Protein AF-A0A661YTB4-F1 (afdb_monomer)

Sequence (347 aa):
WWTEHEKDIFIELPNGLDAVTIQTVFKAKGLQYPVVIFPITDKSIRTKAGGDRSWLNPGVEKIDKLKSFPFSLSSLKETSLSLAYEEEQTNQKLDNINLLYVALTRAKHRLFILANKHKAVKSKKAAENIYNSFKPSAMFGEYLSDKDRFMLEEGFYRFGENLHFPESELIKDSDFYYLEKFNGASWRNYLNLSNSSKFTDLEKEYSSQIWGVYVHEVMADIQNITDVPKALNRALYAGLIKPEDKIKIGDYINQIISHPVLGQFYKQNLKVVNEADIIDSFGQLYRPDRLVFLNNKTVVIDYKTGKASEKHKKQIREYAELLALMNYPEPESYLVYLQENIGLVKV

Radius of gyration: 30.77 Å; Cα contacts (8 Å, |Δi|>4): 374; chains: 1; bounding box: 66×59×74 Å

Secondary structure (DSSP, 8-state):
-HHHHTTT----PPTT-S-PPP--TTTTTT--EEEEEEE--TTTT-S-SS--EEEE----GGGTT-S-EEEEGGG-TTSTTHHHHHHHHHHHHHHHHHHHHHHHTSEEEEEEEE---PPP--SHHHHHHHHHHT-HHHHHHHHHHT-GGGEEETTEE--S--PPPPPP-PPP-TT----S------GGGT-----GGGTTTGGG---HHHHHHHHHHHHHT-SSGGGHHHHHHHHHHTTSS-TTTHHHHHHHHHHHHHSTTTGGGGSTT-EEEES--EE-TT--EE--SEEEE-SS-EEEEEEEESS--HHHHHHHHHHHHHHHHTT-SSEEEEEEEESSS-EEEE-

Foldseek 3Di:
DCVVCVVVDDDDDDPFAPDDDDDALVVLFVAADQEDEAEDDLVVLQPDPDFQWDWDQPPDPVCVPDRTDIDRLVPPCPHPCNVVSVVVLVVRLVSSVVSVVSRVPRHPHYYHYHYDDDDDDPDPVSVVVCSSSVRVRVVVVPVCVVDPPQDPDVPDGDDDDDDDDDDDPHDPPPPDDDDPDDPDDPVVVQDPPPPVPVPVVVPPDPDQQLVLVLLLQLVLQAQAPVCLVVSLVVCPSNVVDDPVCSVVSSVLVVCQCPPPPRVVRRHPPWDKHAQDWDADPVRDTATFGMWTADPAEIETEHEDEDDDDVVVVVNQVVVQVSCVVVVRHHYWYWYWYSDPDTDIDTD

Solvent-accessible surface area (backbone atoms only — not comparable to full-atom values): 21399 Å² total; per-residue (Å²): 107,66,95,77,40,66,88,74,68,69,86,84,74,73,90,43,58,100,71,84,88,86,77,53,62,76,78,43,61,96,47,75,36,63,63,36,80,45,81,49,44,68,70,73,60,51,92,70,90,68,75,63,60,45,78,40,61,79,82,53,83,91,45,83,86,57,73,59,44,78,39,56,50,89,73,24,73,90,42,96,53,24,65,62,43,54,51,52,54,50,51,53,51,52,51,37,50,51,50,50,52,51,53,73,63,25,36,73,75,38,76,46,76,44,57,59,91,55,77,85,75,90,44,74,73,57,49,55,52,39,66,74,66,56,33,61,36,49,54,52,41,55,66,49,69,78,38,84,86,30,57,79,50,97,95,41,74,58,83,85,79,90,75,85,74,81,86,72,79,61,58,79,75,84,86,71,87,75,74,93,70,79,87,78,69,64,57,75,80,63,60,65,76,67,82,42,81,85,50,73,76,49,83,82,54,103,42,71,53,59,56,25,49,51,51,51,62,40,50,53,59,40,66,28,71,83,30,49,69,55,23,53,49,49,36,41,69,62,65,73,42,54,83,85,48,49,61,62,52,50,56,52,51,50,49,51,51,63,27,91,80,50,21,76,76,25,43,80,95,61,55,61,48,47,67,47,79,43,71,52,99,85,69,51,80,44,69,52,46,30,39,39,56,52,99,74,30,28,39,39,38,41,77,40,58,65,79,93,52,72,67,58,55,50,54,48,46,53,52,35,52,53,40,43,75,70,69,45,44,63,54,43,33,36,43,37,29,47,53,102,63,78,41,78,44,79,104

Nearest PDB structures (foldseek):
  8q43-assembly1_A  TM=5.839E-01  e=2.394E-02  Thermoanaerobacter brockii subsp. finnii Ako-1
  8q42-assembly1_A  TM=5.868E-01  e=2.703E-02  Thermoanaerobacter brockii subsp. finnii Ako-1
  8q44-assembly1_A  TM=5.627E-01  e=1.769E-02  Thermoanaerobacter brockii subsp. finnii Ako-1
  8q44-assembly1_B  TM=5.837E-01  e=2.394E-02  Thermoanaerobacter brockii subsp. finnii Ako-1
  8q42-assembly1_B  TM=5.489E-01  e=2.544E-02  Thermoanaerobacter brockii subsp. finnii Ako-1

Structure (mmCIF, N/CA/C/O backbone):
data_AF-A0A661YTB4-F1
#
_entry.id   AF-A0A661YTB4-F1
#
loop_
_atom_site.group_PDB
_atom_site.id
_atom_site.type_symbol
_atom_site.label_atom_id
_atom_site.label_alt_id
_atom_site.label_comp_id
_atom_site.label_asym_id
_atom_site.label_entity_id
_atom_site.label_seq_id
_atom_site.pdbx_PDB_ins_code
_atom_site.Cartn_x
_atom_site.Cartn_y
_atom_site.Cartn_z
_atom_site.occupancy
_atom_site.B_iso_or_equiv
_atom_site.auth_seq_id
_atom_site.auth_comp_id
_atom_site.auth_asym_id
_atom_site.auth_atom_id
_atom_site.pdbx_PDB_model_num
ATOM 1 N N . TRP A 1 1 ? 26.581 -23.476 4.765 1.00 72.00 1 TRP A N 1
ATOM 2 C CA . TRP A 1 1 ? 26.722 -23.377 3.298 1.00 72.00 1 TRP A CA 1
ATOM 3 C C . TRP A 1 1 ? 25.456 -22.874 2.605 1.00 72.00 1 TRP A C 1
ATOM 5 O O . TRP A 1 1 ? 25.424 -21.688 2.317 1.00 72.00 1 TRP A O 1
ATOM 15 N N . TRP A 1 2 ? 24.401 -23.682 2.381 1.00 63.00 2 TRP A N 1
ATOM 16 C CA . TRP A 1 2 ? 23.172 -23.215 1.692 1.00 63.00 2 TRP A CA 1
ATOM 17 C C . TRP A 1 2 ? 22.534 -21.993 2.375 1.00 63.00 2 TRP A C 1
ATOM 19 O O . TRP A 1 2 ? 22.346 -20.965 1.740 1.00 63.00 2 TRP A O 1
ATOM 29 N N . THR A 1 3 ? 22.349 -22.046 3.696 1.00 77.06 3 THR A N 1
ATOM 30 C CA . THR A 1 3 ? 21.805 -20.951 4.523 1.00 77.06 3 THR A CA 1
ATOM 31 C C . THR A 1 3 ? 22.623 -19.655 4.483 1.00 77.06 3 THR A C 1
ATOM 33 O O . THR A 1 3 ? 22.127 -18.599 4.854 1.00 77.06 3 THR A O 1
ATOM 36 N N . GLU A 1 4 ? 23.889 -19.730 4.072 1.00 70.88 4 GLU A N 1
ATOM 37 C CA . GLU A 1 4 ? 24.791 -18.574 3.991 1.00 70.88 4 GLU A CA 1
ATOM 38 C C . GLU A 1 4 ? 24.842 -17.981 2.580 1.00 70.88 4 GLU A C 1
ATOM 40 O O . GLU A 1 4 ? 25.116 -16.796 2.446 1.00 70.88 4 GLU A O 1
ATOM 45 N N . HIS A 1 5 ? 24.564 -18.778 1.542 1.00 73.88 5 HIS A N 1
ATOM 46 C CA . HIS A 1 5 ? 24.756 -18.386 0.139 1.00 73.88 5 HIS A CA 1
ATOM 47 C C . HIS A 1 5 ? 23.445 -18.302 -0.651 1.00 73.88 5 HIS A C 1
ATOM 49 O O . HIS A 1 5 ? 23.449 -17.803 -1.771 1.00 73.88 5 HIS A O 1
ATOM 55 N N . GLU A 1 6 ? 22.309 -18.730 -0.089 1.00 70.56 6 GLU A N 1
ATOM 56 C CA . GLU A 1 6 ? 21.006 -18.753 -0.777 1.00 70.56 6 GLU A CA 1
ATOM 57 C C . GLU A 1 6 ? 20.592 -17.406 -1.398 1.00 70.56 6 GLU A C 1
ATOM 59 O O . GLU A 1 6 ? 19.854 -17.389 -2.378 1.00 70.56 6 GLU A O 1
ATOM 64 N N . LYS A 1 7 ? 21.081 -16.276 -0.868 1.00 60.22 7 LYS A N 1
ATOM 65 C CA . LYS A 1 7 ? 20.776 -14.924 -1.371 1.00 60.22 7 LYS A CA 1
ATOM 66 C C . LYS A 1 7 ? 2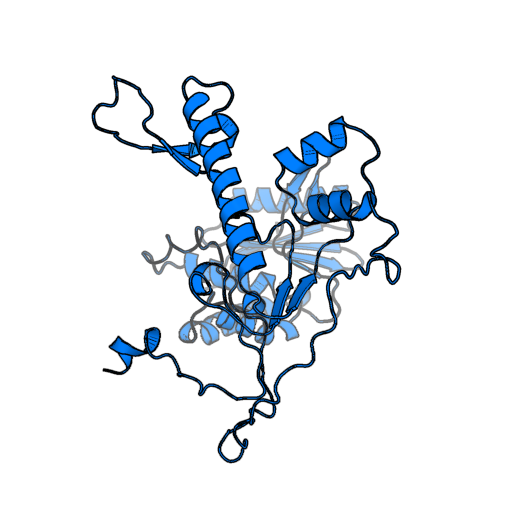1.660 -14.479 -2.537 1.00 60.22 7 LYS A C 1
ATOM 68 O O . LYS A 1 7 ? 21.243 -13.608 -3.298 1.00 60.22 7 LYS A O 1
ATOM 73 N N . ASP A 1 8 ? 22.839 -15.077 -2.671 1.00 64.06 8 ASP A N 1
ATOM 74 C CA . ASP A 1 8 ? 23.845 -14.726 -3.679 1.00 64.06 8 ASP A CA 1
ATOM 75 C C . ASP A 1 8 ? 23.899 -15.746 -4.826 1.00 64.06 8 ASP A C 1
ATOM 77 O O . ASP A 1 8 ? 24.547 -15.509 -5.846 1.00 64.06 8 ASP A O 1
ATOM 81 N N . ILE A 1 9 ? 23.191 -16.874 -4.692 1.00 63.91 9 ILE A N 1
ATOM 82 C CA . ILE A 1 9 ? 23.047 -17.870 -5.754 1.00 63.91 9 ILE A CA 1
ATOM 83 C C . ILE A 1 9 ? 22.124 -17.301 -6.835 1.00 63.91 9 ILE A C 1
ATOM 85 O O . ILE A 1 9 ? 20.899 -17.284 -6.713 1.00 63.91 9 ILE A O 1
ATOM 89 N N . PHE A 1 10 ? 22.736 -16.838 -7.920 1.00 58.56 10 PHE A N 1
ATOM 90 C CA . PHE A 1 10 ? 22.049 -16.472 -9.148 1.00 58.56 10 PHE A CA 1
ATOM 91 C C . PHE A 1 10 ? 22.207 -17.605 -10.163 1.00 58.56 10 PHE A C 1
ATOM 93 O O . PHE A 1 10 ? 23.301 -18.133 -10.350 1.00 58.56 10 PHE A O 1
ATOM 100 N N . ILE A 1 11 ? 21.117 -17.986 -10.824 1.00 65.56 11 ILE A N 1
ATOM 101 C CA . ILE A 1 11 ? 21.183 -18.934 -11.937 1.00 65.56 11 ILE A CA 1
ATOM 102 C C . ILE A 1 11 ? 21.684 -18.153 -13.151 1.00 65.56 11 ILE A C 1
ATOM 104 O O . ILE A 1 11 ? 20.957 -17.327 -13.705 1.00 65.56 11 ILE A O 1
ATOM 108 N N . GLU A 1 12 ? 22.936 -18.378 -13.544 1.00 60.06 12 GLU A N 1
ATOM 109 C CA . GLU A 1 12 ? 23.465 -17.839 -14.794 1.00 60.06 12 GLU A CA 1
ATOM 110 C C . GLU A 1 12 ? 22.784 -18.549 -15.966 1.00 60.06 12 GLU A C 1
ATOM 112 O O . GLU A 1 12 ? 22.960 -19.746 -16.187 1.00 60.06 12 GLU A O 1
ATOM 117 N N . LEU A 1 13 ? 21.955 -17.806 -16.696 1.00 66.25 13 LEU A N 1
ATOM 118 C CA . LEU A 1 13 ? 21.312 -18.310 -17.900 1.00 66.25 13 LEU A CA 1
ATOM 119 C C . LEU A 1 13 ? 22.285 -18.190 -19.081 1.00 66.25 13 LEU A C 1
ATOM 121 O O . LEU A 1 13 ? 22.917 -17.140 -19.235 1.00 66.25 13 LEU A O 1
ATOM 125 N N . PRO A 1 14 ? 22.408 -19.226 -19.929 1.00 68.25 14 PRO A N 1
ATOM 126 C CA . PRO A 1 14 ? 23.264 -19.163 -21.104 1.00 68.25 14 PRO A CA 1
ATOM 127 C C . PRO A 1 14 ? 22.768 -18.102 -22.097 1.00 68.25 14 PRO A C 1
ATOM 129 O O . PRO A 1 14 ? 21.568 -17.893 -22.285 1.00 68.25 14 PRO A O 1
ATOM 132 N N . ASN A 1 15 ? 23.711 -17.431 -22.761 1.00 63.47 15 ASN A N 1
ATOM 133 C CA . ASN A 1 15 ? 23.402 -16.494 -23.840 1.00 63.47 15 ASN A CA 1
ATOM 134 C C . ASN A 1 15 ? 22.875 -17.265 -25.062 1.00 63.47 15 ASN A C 1
ATOM 136 O O . ASN A 1 15 ? 23.516 -18.220 -25.482 1.00 63.47 15 ASN A O 1
ATOM 140 N N . GLY A 1 16 ? 21.764 -16.823 -25.663 1.00 69.88 16 GLY A N 1
ATOM 141 C CA . GLY A 1 16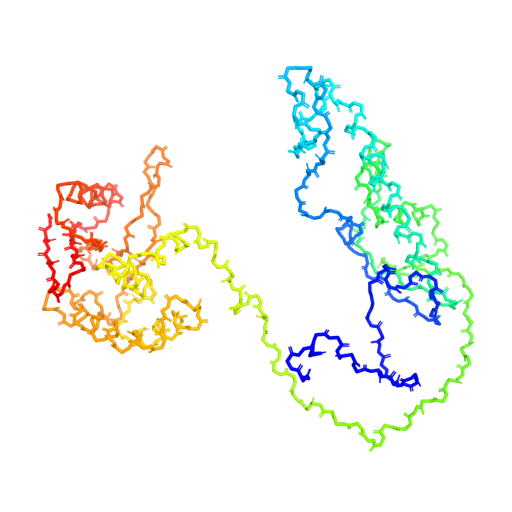 ? 21.199 -17.439 -26.878 1.00 69.88 16 GLY A CA 1
ATOM 142 C C . GLY A 1 16 ? 19.904 -18.234 -26.676 1.00 69.88 16 GLY A C 1
ATOM 143 O O . GLY A 1 16 ? 19.471 -18.918 -27.600 1.00 69.88 16 GLY A O 1
ATOM 144 N N . LEU A 1 17 ? 19.284 -18.148 -25.495 1.00 74.31 17 LEU A N 1
ATOM 145 C CA . LEU A 1 17 ? 17.910 -18.610 -25.277 1.00 74.31 17 LEU A CA 1
ATOM 146 C C . LEU A 1 17 ? 16.903 -17.682 -25.965 1.00 74.31 17 LEU A C 1
ATOM 148 O O . LEU A 1 17 ? 17.117 -16.468 -26.016 1.00 74.31 17 LEU A O 1
ATOM 152 N N . ASP A 1 18 ? 15.784 -18.243 -26.428 1.00 76.88 18 ASP A N 1
ATOM 153 C CA . ASP A 1 18 ? 14.641 -17.474 -26.937 1.00 76.88 18 ASP A CA 1
ATOM 154 C C . ASP A 1 18 ? 13.866 -16.831 -25.773 1.00 76.88 18 ASP A C 1
ATOM 156 O O . ASP A 1 18 ? 12.797 -17.274 -25.355 1.00 76.88 18 ASP A O 1
ATOM 160 N N . ALA A 1 19 ? 14.478 -15.818 -25.161 1.00 77.69 19 ALA A N 1
ATOM 161 C CA . ALA A 1 19 ? 13.977 -15.177 -23.956 1.00 77.69 19 ALA A CA 1
ATOM 162 C C . ALA A 1 19 ? 14.242 -13.667 -23.951 1.00 77.69 19 ALA A C 1
ATOM 164 O O . ALA A 1 19 ? 15.161 -13.151 -24.590 1.00 77.69 19 ALA A O 1
ATOM 165 N N . VAL A 1 20 ? 13.444 -12.943 -23.161 1.00 83.69 20 VAL A N 1
ATOM 166 C CA . VAL A 1 20 ? 13.624 -11.506 -22.925 1.00 83.69 20 VAL A CA 1
ATOM 167 C C . VAL A 1 20 ? 14.358 -11.285 -21.607 1.00 83.69 20 VAL A C 1
ATOM 169 O O . VAL A 1 20 ? 13.904 -11.712 -20.546 1.00 83.69 20 VAL A O 1
ATOM 172 N N . THR A 1 21 ? 15.457 -10.536 -21.650 1.00 84.69 21 THR A N 1
ATOM 173 C CA . THR A 1 21 ? 16.193 -10.142 -20.444 1.00 84.69 21 THR A CA 1
ATOM 174 C C . THR A 1 21 ? 15.558 -8.908 -19.802 1.00 84.69 21 THR A C 1
ATOM 176 O O . THR A 1 21 ? 15.536 -7.827 -20.391 1.00 84.69 21 THR A O 1
ATOM 179 N N . ILE A 1 22 ? 15.088 -9.040 -18.559 1.00 87.75 22 ILE A N 1
ATOM 180 C CA . ILE A 1 22 ? 14.554 -7.921 -17.770 1.00 87.75 22 ILE A CA 1
ATOM 181 C C . ILE A 1 22 ? 15.646 -7.397 -16.835 1.00 87.75 22 ILE A C 1
ATOM 183 O O . ILE A 1 22 ? 16.144 -8.119 -15.972 1.00 87.75 22 ILE A O 1
ATOM 187 N N . GLN A 1 23 ? 16.008 -6.122 -16.979 1.00 85.56 23 GLN A N 1
ATOM 188 C CA . GLN A 1 23 ? 17.008 -5.466 -16.134 1.00 85.56 23 GLN A CA 1
ATOM 189 C C . GLN A 1 23 ? 16.598 -4.049 -15.748 1.00 85.56 23 GLN A C 1
ATOM 191 O O . GLN A 1 23 ? 15.791 -3.399 -16.410 1.00 85.56 23 GLN A O 1
ATOM 196 N N . THR A 1 24 ? 17.205 -3.549 -14.673 1.00 86.56 24 THR A N 1
ATOM 197 C CA . THR A 1 24 ? 17.123 -2.134 -14.312 1.00 86.56 24 THR A CA 1
ATOM 198 C C . THR A 1 24 ? 18.108 -1.317 -15.147 1.00 86.56 24 THR A C 1
ATOM 200 O O . THR A 1 24 ? 19.166 -1.807 -15.544 1.00 86.56 24 THR A O 1
ATOM 203 N N . VAL A 1 25 ? 17.802 -0.034 -15.359 1.00 87.31 25 VAL A N 1
ATOM 204 C CA . VAL A 1 25 ? 18.681 0.889 -16.102 1.00 87.31 25 VAL A CA 1
ATOM 205 C C . VAL A 1 25 ? 20.082 0.966 -15.480 1.00 87.31 25 VAL A C 1
ATOM 207 O O . VAL A 1 25 ? 21.074 1.016 -16.201 1.00 87.31 25 VAL A O 1
ATOM 210 N N . PHE A 1 26 ? 20.176 0.895 -14.148 1.00 84.44 26 PHE A N 1
ATOM 211 C CA . PHE A 1 26 ? 21.453 0.873 -13.432 1.00 84.44 26 PHE A CA 1
ATOM 212 C C . PHE A 1 26 ? 22.297 -0.363 -13.761 1.00 84.44 26 PHE A C 1
ATOM 214 O O . PHE A 1 26 ? 23.483 -0.213 -14.043 1.00 84.44 26 PHE A O 1
ATOM 221 N N . LYS A 1 27 ? 21.697 -1.565 -13.781 1.00 84.94 27 LYS A N 1
ATOM 222 C CA . LYS A 1 27 ? 22.408 -2.806 -14.144 1.00 84.94 27 LYS A CA 1
ATOM 223 C C . LYS A 1 27 ? 22.846 -2.823 -15.612 1.00 84.94 27 LYS A C 1
ATOM 225 O O . LYS A 1 27 ? 23.852 -3.438 -15.934 1.00 84.94 27 LYS A O 1
ATOM 230 N N . ALA A 1 28 ? 22.134 -2.113 -16.485 1.00 87.75 28 ALA A N 1
ATOM 231 C CA . ALA A 1 28 ? 22.476 -2.008 -17.900 1.00 87.75 28 ALA A CA 1
ATOM 232 C C . ALA A 1 28 ? 23.618 -1.010 -18.202 1.00 87.75 28 ALA A C 1
ATOM 234 O O . ALA A 1 28 ? 24.070 -0.917 -19.349 1.00 87.75 28 ALA A O 1
ATOM 235 N N . LYS A 1 29 ? 24.093 -0.226 -17.220 1.00 89.44 29 LYS A N 1
ATOM 236 C CA . LYS A 1 29 ? 25.172 0.753 -17.430 1.00 89.44 29 LYS A CA 1
ATOM 237 C C . LYS A 1 29 ? 26.460 0.040 -17.859 1.00 89.44 29 LYS A C 1
ATOM 239 O O . LYS A 1 29 ? 26.922 -0.876 -17.198 1.00 89.44 29 LYS A O 1
ATOM 244 N N . GLY A 1 30 ? 27.042 0.481 -18.972 1.00 87.69 30 GLY A N 1
ATOM 245 C CA . GLY A 1 30 ? 28.220 -0.154 -19.582 1.00 87.69 30 GLY A CA 1
ATOM 246 C C . GLY A 1 30 ? 27.909 -1.365 -20.470 1.00 87.69 30 GLY A C 1
ATOM 247 O O . GLY A 1 30 ? 28.779 -1.788 -21.220 1.00 87.69 30 GLY A O 1
ATOM 248 N N . LEU A 1 31 ? 26.670 -1.865 -20.462 1.00 89.94 31 LEU A N 1
ATOM 249 C CA . LEU A 1 31 ? 26.213 -2.949 -21.333 1.00 89.94 31 LEU A CA 1
ATOM 250 C C . LEU A 1 31 ? 25.497 -2.403 -22.574 1.00 89.94 31 LEU A C 1
ATOM 252 O O . LEU A 1 31 ? 25.018 -1.263 -22.582 1.00 89.94 31 LEU A O 1
ATOM 256 N N . GLN A 1 32 ? 25.416 -3.229 -23.615 1.00 90.19 32 GLN A N 1
ATOM 257 C CA . GLN A 1 32 ? 24.693 -2.943 -24.853 1.00 90.19 32 GLN A CA 1
ATOM 258 C C . GLN A 1 32 ? 23.879 -4.165 -25.274 1.00 90.19 32 GLN A C 1
ATOM 260 O O . GLN A 1 32 ? 24.326 -5.298 -25.105 1.00 90.19 32 GLN A O 1
ATOM 265 N N . TYR A 1 33 ? 22.711 -3.920 -25.862 1.00 89.12 33 TYR A N 1
ATOM 266 C CA . TYR A 1 33 ? 21.796 -4.961 -26.325 1.00 89.12 33 TYR A CA 1
ATOM 267 C C . TYR A 1 33 ? 21.401 -4.722 -27.784 1.00 89.12 33 TYR A C 1
ATOM 269 O O . TYR A 1 33 ? 21.239 -3.564 -28.177 1.00 89.12 33 TYR A O 1
ATOM 277 N N . PRO A 1 34 ? 21.205 -5.775 -28.603 1.00 88.38 34 PRO A N 1
ATOM 278 C CA . PRO A 1 34 ? 20.762 -5.623 -29.990 1.00 88.38 34 PRO A CA 1
ATOM 279 C C . PRO A 1 34 ? 19.477 -4.796 -30.103 1.00 88.38 34 PRO A C 1
ATOM 281 O O . PRO A 1 34 ? 19.415 -3.820 -30.856 1.00 88.38 34 PRO A O 1
ATOM 284 N N . VAL A 1 35 ? 18.482 -5.151 -29.291 1.00 89.94 35 VAL A N 1
ATOM 285 C CA . VAL A 1 35 ? 17.179 -4.494 -29.217 1.00 89.94 35 VAL A CA 1
ATOM 286 C C . VAL A 1 35 ? 16.879 -4.165 -27.761 1.00 89.94 35 VAL A C 1
ATOM 288 O O . VAL A 1 35 ? 17.075 -5.002 -26.884 1.00 89.94 35 VAL A O 1
ATOM 291 N N . VAL A 1 36 ? 16.393 -2.953 -27.502 1.00 92.38 36 VAL A N 1
ATOM 292 C CA . VAL A 1 36 ? 15.934 -2.532 -26.173 1.00 92.38 36 VAL A CA 1
ATOM 293 C C . VAL A 1 36 ? 14.488 -2.088 -26.268 1.00 92.38 36 VAL A C 1
ATOM 295 O O . VAL A 1 36 ? 14.143 -1.261 -27.110 1.00 92.38 36 VAL A O 1
ATOM 298 N N . ILE A 1 37 ? 13.657 -2.614 -25.373 1.00 93.69 37 ILE A N 1
ATOM 299 C CA . ILE A 1 37 ? 12.299 -2.132 -25.143 1.00 93.69 37 ILE A CA 1
ATOM 300 C C . ILE A 1 37 ? 12.307 -1.413 -23.803 1.00 93.69 37 ILE A C 1
ATOM 302 O O . ILE A 1 37 ? 12.536 -2.025 -22.761 1.00 93.69 37 ILE A O 1
ATOM 306 N N . PHE A 1 38 ? 12.077 -0.106 -23.833 1.00 90.50 38 PHE A N 1
ATOM 307 C CA . PHE A 1 38 ? 12.081 0.735 -22.650 1.00 90.50 38 PHE A CA 1
ATOM 308 C C . PHE A 1 38 ? 10.657 1.208 -22.316 1.00 90.50 38 PHE A C 1
ATOM 310 O O . PHE A 1 38 ? 10.144 2.127 -22.964 1.00 90.50 38 PHE A O 1
ATOM 317 N N . PRO A 1 39 ? 9.989 0.588 -21.321 1.00 86.75 39 PRO A N 1
ATOM 318 C CA . PRO A 1 39 ? 8.675 1.022 -20.867 1.00 86.75 39 PRO A CA 1
ATOM 319 C C . PRO A 1 39 ? 8.795 2.245 -19.950 1.00 86.75 39 PRO A C 1
ATOM 321 O O . PRO A 1 39 ? 9.141 2.147 -18.770 1.00 86.75 39 PRO A O 1
ATOM 324 N N . ILE A 1 40 ? 8.496 3.420 -20.494 1.00 74.25 40 ILE A N 1
ATOM 325 C CA . ILE A 1 40 ? 8.456 4.681 -19.761 1.00 74.25 40 ILE A CA 1
ATOM 326 C C . ILE A 1 40 ? 7.093 4.846 -19.107 1.00 74.25 40 ILE A C 1
ATOM 328 O O . ILE A 1 40 ? 6.061 4.993 -19.758 1.00 74.25 40 ILE A O 1
ATOM 332 N N . THR A 1 41 ? 7.120 4.983 -17.790 1.00 64.75 41 THR A N 1
ATOM 333 C CA . THR A 1 41 ? 6.097 5.736 -17.078 1.00 64.75 41 THR A CA 1
ATOM 334 C C . THR A 1 41 ? 6.782 7.018 -16.617 1.00 64.75 41 THR A C 1
ATOM 336 O O . THR A 1 41 ? 7.909 6.963 -16.134 1.00 64.75 41 THR A O 1
ATOM 339 N N . ASP A 1 42 ? 6.160 8.194 -16.717 1.00 70.50 42 ASP A N 1
ATOM 340 C CA . ASP A 1 42 ? 6.791 9.433 -16.202 1.00 70.50 42 ASP A CA 1
ATOM 341 C C . ASP A 1 42 ? 7.154 9.340 -14.703 1.00 70.50 42 ASP A C 1
ATOM 343 O O . ASP A 1 42 ? 7.908 10.149 -14.170 1.00 70.50 42 ASP A O 1
ATOM 347 N N . LYS A 1 43 ? 6.617 8.323 -14.018 1.00 62.75 43 LYS A N 1
ATOM 348 C CA . LYS A 1 43 ? 6.911 7.955 -12.637 1.00 62.75 43 LYS A CA 1
ATOM 349 C C . LYS A 1 43 ? 8.081 6.964 -12.481 1.00 62.75 43 LYS A C 1
ATOM 351 O O . LYS A 1 43 ? 8.656 6.938 -11.402 1.00 62.75 43 LYS A O 1
ATOM 356 N N . SER A 1 44 ? 8.455 6.174 -13.496 1.00 57.16 44 SER A N 1
ATOM 357 C CA . SER A 1 44 ? 9.488 5.118 -13.392 1.00 57.16 44 SER A CA 1
ATOM 358 C C . SER A 1 44 ? 10.921 5.628 -13.502 1.00 57.16 44 SER A C 1
ATOM 360 O O . SER A 1 44 ? 11.841 4.911 -13.124 1.00 57.16 44 SER A O 1
ATOM 362 N N . ILE A 1 45 ? 11.120 6.854 -13.989 1.00 58.72 45 ILE A N 1
ATOM 363 C CA . ILE A 1 45 ? 12.447 7.487 -14.100 1.00 58.72 45 ILE A CA 1
ATOM 364 C C . ILE A 1 45 ? 12.752 8.377 -12.885 1.00 58.72 45 ILE A C 1
ATOM 366 O O . ILE A 1 45 ? 13.865 8.863 -12.736 1.00 58.72 45 ILE A O 1
ATOM 370 N N . ARG A 1 46 ? 11.794 8.553 -11.965 1.00 60.81 46 ARG A N 1
ATOM 371 C CA . ARG A 1 46 ? 12.032 9.285 -10.719 1.00 60.81 46 ARG A CA 1
ATOM 372 C C . ARG A 1 46 ? 12.856 8.432 -9.760 1.00 60.81 46 ARG A C 1
ATOM 374 O O . ARG A 1 46 ? 12.391 7.399 -9.286 1.00 60.81 46 ARG A O 1
ATOM 381 N N . THR A 1 47 ? 14.048 8.912 -9.424 1.00 55.03 47 THR A N 1
ATOM 382 C CA . THR A 1 47 ? 14.967 8.269 -8.470 1.00 55.03 47 THR A CA 1
ATOM 383 C C . THR A 1 47 ? 14.430 8.203 -7.033 1.00 55.03 47 THR A C 1
ATOM 385 O O . THR A 1 47 ? 14.878 7.358 -6.263 1.00 55.03 47 THR A O 1
ATOM 388 N N . LYS A 1 48 ? 13.433 9.024 -6.662 1.00 55.72 48 LYS A N 1
ATOM 389 C CA . LYS A 1 48 ? 12.795 9.011 -5.332 1.00 55.72 48 LYS A CA 1
ATOM 390 C C . LYS A 1 48 ? 11.267 8.906 -5.439 1.00 55.72 48 LYS A C 1
ATOM 392 O O . LYS A 1 48 ? 10.593 9.846 -5.855 1.00 55.72 48 LYS A O 1
ATOM 397 N N . ALA A 1 49 ? 10.723 7.751 -5.046 1.00 44.62 49 ALA A N 1
ATOM 398 C CA . ALA A 1 49 ? 9.281 7.522 -4.873 1.00 44.62 49 ALA A CA 1
ATOM 399 C C . ALA A 1 49 ? 8.823 7.636 -3.403 1.00 44.62 49 ALA A C 1
ATOM 401 O O . ALA A 1 49 ? 7.624 7.658 -3.136 1.00 44.62 49 ALA A O 1
ATOM 402 N N . GLY A 1 50 ? 9.759 7.717 -2.450 1.00 46.44 50 GLY A N 1
ATOM 403 C CA . GLY A 1 50 ? 9.474 7.787 -1.020 1.00 46.44 50 GLY A CA 1
ATOM 404 C C . GLY A 1 50 ? 10.206 8.950 -0.371 1.00 46.44 50 GLY A C 1
ATOM 405 O O . GLY A 1 50 ? 11.429 8.947 -0.354 1.00 46.44 50 GLY A O 1
ATOM 406 N N . GLY A 1 51 ? 9.434 9.902 0.159 1.00 54.22 51 GLY A N 1
ATOM 407 C CA . GLY A 1 51 ? 9.873 10.949 1.080 1.00 54.22 51 GLY A CA 1
ATOM 408 C C . GLY A 1 51 ? 10.950 11.881 0.532 1.00 54.22 51 GLY A C 1
ATOM 409 O O . GLY A 1 51 ? 12.117 11.518 0.459 1.00 54.22 51 GLY A O 1
ATOM 410 N N . ASP A 1 52 ? 10.556 13.119 0.256 1.00 64.62 52 ASP A N 1
ATOM 411 C CA . ASP A 1 52 ? 11.399 14.290 -0.001 1.00 64.62 52 ASP A CA 1
ATOM 412 C C . ASP A 1 52 ? 12.316 14.596 1.201 1.00 64.62 52 ASP A C 1
ATOM 414 O O . ASP A 1 52 ? 12.225 15.655 1.798 1.00 64.62 52 ASP A O 1
ATOM 418 N N . ARG A 1 53 ? 13.159 13.663 1.649 1.00 65.94 53 ARG A N 1
ATOM 419 C CA . ARG A 1 53 ? 14.055 13.851 2.788 1.00 65.94 53 ARG A CA 1
ATOM 420 C C . ARG A 1 53 ? 15.499 13.902 2.322 1.00 65.94 53 ARG A C 1
ATOM 422 O O . ARG A 1 53 ? 15.960 12.994 1.634 1.00 65.94 53 ARG A O 1
ATOM 429 N N . SER A 1 54 ? 16.202 14.962 2.706 1.00 67.25 54 SER A N 1
ATOM 430 C CA . SER A 1 54 ? 17.644 15.096 2.492 1.00 67.25 54 SER A CA 1
ATOM 431 C C . SER A 1 54 ? 18.354 15.318 3.821 1.00 67.25 54 SER A C 1
ATOM 433 O O . SER A 1 54 ? 17.827 15.987 4.711 1.00 67.25 54 SER A O 1
ATOM 435 N N . TRP A 1 55 ? 19.533 14.718 3.964 1.00 72.38 55 TRP A N 1
ATOM 436 C CA . TRP A 1 55 ? 20.387 14.887 5.134 1.00 72.38 55 TRP A CA 1
ATOM 437 C C . TRP A 1 55 ? 21.187 16.169 4.963 1.00 72.38 55 TRP A C 1
ATOM 439 O O . TRP A 1 55 ? 22.174 16.190 4.232 1.00 72.38 55 TRP A O 1
ATOM 449 N N . LEU A 1 56 ? 20.756 17.236 5.630 1.00 71.56 56 LEU A N 1
ATOM 450 C CA . LEU A 1 56 ? 21.404 18.541 5.543 1.00 71.56 56 LEU A CA 1
ATOM 451 C C . LEU A 1 56 ? 21.993 18.926 6.894 1.00 71.56 56 LEU A C 1
ATOM 453 O O . LEU A 1 56 ? 21.476 18.546 7.950 1.00 71.56 56 LEU A O 1
ATOM 457 N N . ASN A 1 57 ? 23.085 19.684 6.859 1.00 71.75 57 ASN A N 1
ATOM 458 C CA . ASN A 1 57 ? 23.591 20.336 8.055 1.00 71.75 57 ASN A CA 1
ATOM 459 C C . ASN A 1 57 ? 22.657 21.516 8.386 1.00 71.75 57 ASN A C 1
ATOM 461 O O . ASN A 1 57 ? 22.456 22.375 7.527 1.00 71.75 57 ASN A O 1
ATOM 465 N N . PRO A 1 58 ? 22.075 21.571 9.597 1.00 67.00 58 PRO A N 1
ATOM 466 C CA . PRO A 1 58 ? 21.138 22.627 9.968 1.00 67.00 58 PRO A CA 1
ATOM 467 C C . PRO A 1 58 ? 21.778 24.022 10.079 1.00 67.00 58 PRO A C 1
ATOM 469 O O . PRO A 1 58 ? 21.044 25.004 10.137 1.00 67.00 58 PRO A O 1
ATOM 472 N N . GLY A 1 59 ? 23.112 24.133 10.147 1.00 62.59 59 GLY A N 1
ATOM 473 C CA . GLY A 1 59 ? 23.812 25.420 10.268 1.00 62.59 59 GLY A CA 1
ATOM 474 C C . GLY A 1 59 ? 23.527 26.168 11.578 1.00 62.59 59 GLY A C 1
ATOM 475 O O . GLY A 1 59 ? 23.766 27.367 11.671 1.00 62.59 59 GLY A O 1
ATOM 476 N N . VAL A 1 60 ? 22.986 25.480 12.589 1.00 61.59 60 VAL A N 1
ATOM 477 C CA . VAL A 1 60 ? 22.647 26.066 13.890 1.00 61.59 60 VAL A CA 1
ATOM 478 C C . VAL A 1 60 ? 23.840 25.896 14.828 1.00 61.59 60 VAL A C 1
ATOM 480 O O . VAL A 1 60 ? 24.047 24.808 15.362 1.00 61.59 60 VAL A O 1
ATOM 483 N N . GLU A 1 61 ? 24.583 26.980 15.080 1.00 58.56 61 GLU A N 1
ATOM 484 C CA . GLU A 1 61 ? 25.752 27.009 15.989 1.00 58.56 61 GLU A CA 1
ATOM 485 C C . GLU A 1 61 ? 25.457 26.420 17.383 1.00 58.56 61 GLU A C 1
ATOM 487 O O . GLU A 1 61 ? 26.331 25.879 18.045 1.00 58.56 61 GLU A O 1
ATOM 492 N N . LYS A 1 62 ? 24.199 26.465 17.843 1.00 58.06 62 LYS A N 1
ATOM 493 C CA . LYS A 1 62 ? 23.797 25.943 19.162 1.00 58.06 62 LYS A CA 1
ATOM 494 C C . LYS A 1 62 ? 23.718 24.413 19.260 1.00 58.06 62 LYS A C 1
ATOM 496 O O . LYS A 1 62 ? 23.472 23.907 20.354 1.00 58.06 62 LYS A O 1
ATOM 501 N N . ILE A 1 63 ? 23.893 23.667 18.165 1.00 63.06 63 ILE A N 1
ATOM 502 C CA . ILE A 1 63 ? 23.824 22.195 18.164 1.00 63.06 63 ILE A CA 1
ATOM 503 C C . ILE A 1 63 ? 25.106 21.603 17.559 1.00 63.06 63 ILE A C 1
ATOM 505 O O . ILE A 1 63 ? 25.060 20.811 16.622 1.00 63.06 63 ILE A O 1
ATOM 509 N N . ASP A 1 64 ? 26.262 21.936 18.140 1.00 58.22 64 ASP A N 1
ATOM 510 C CA . ASP A 1 64 ? 27.595 21.462 17.712 1.00 58.22 64 ASP A CA 1
ATOM 511 C C . ASP A 1 64 ? 27.725 19.932 17.560 1.00 58.22 64 ASP A C 1
ATOM 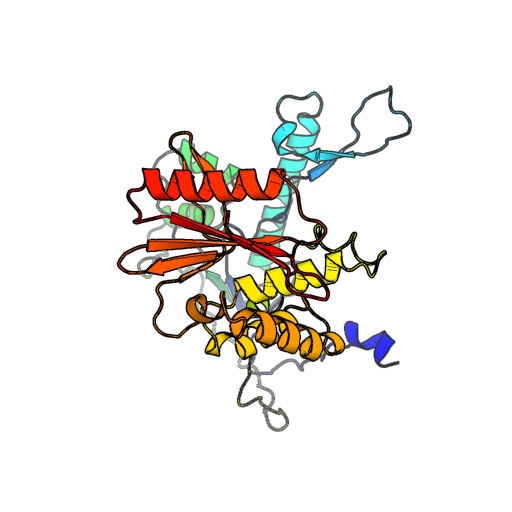513 O O . ASP A 1 64 ? 28.581 19.429 16.831 1.00 58.22 64 ASP A O 1
ATOM 517 N N . LYS A 1 65 ? 26.872 19.153 18.238 1.00 70.19 65 LYS A N 1
ATOM 518 C CA . LYS A 1 65 ? 26.889 17.682 18.161 1.00 70.19 65 LYS A CA 1
ATOM 519 C C . LYS A 1 65 ? 26.104 17.107 16.977 1.00 70.19 65 LYS A C 1
ATOM 521 O O . LYS A 1 65 ? 26.261 15.920 16.689 1.00 70.19 65 LYS A O 1
ATOM 526 N N . LEU A 1 66 ? 25.272 17.896 16.294 1.00 66.88 66 LEU A N 1
ATOM 527 C CA . LEU A 1 66 ? 24.404 17.416 15.216 1.00 66.88 66 LEU A CA 1
ATOM 528 C C . LEU A 1 66 ? 24.932 17.868 13.848 1.00 66.88 66 LEU A C 1
ATOM 530 O O . LEU A 1 66 ? 24.597 18.938 13.353 1.00 66.88 66 LEU A O 1
ATOM 534 N N . LYS A 1 67 ? 25.754 17.018 13.223 1.00 70.44 67 LYS A N 1
ATOM 535 C CA . LYS A 1 67 ? 26.390 17.303 11.923 1.00 70.44 67 LYS A CA 1
ATOM 536 C C . LYS A 1 67 ? 25.419 17.261 10.737 1.00 70.44 67 LYS A C 1
ATOM 538 O O . LYS A 1 67 ? 25.641 17.945 9.742 1.00 70.44 67 LYS A O 1
ATOM 543 N N . SER A 1 68 ? 24.370 16.448 10.823 1.00 73.50 68 SER A N 1
ATOM 544 C CA . SER A 1 68 ? 23.357 16.305 9.778 1.00 73.50 68 SER A CA 1
ATOM 545 C C . SER A 1 68 ? 22.016 15.874 10.367 1.00 73.50 68 SER A C 1
ATOM 547 O O . SER A 1 68 ? 21.959 15.161 11.372 1.00 73.50 68 SER A O 1
ATOM 549 N N . PHE A 1 69 ? 20.927 16.314 9.739 1.00 74.94 69 PHE A N 1
ATOM 550 C CA . PHE A 1 69 ? 19.564 15.952 10.117 1.00 74.94 69 PHE A CA 1
ATOM 551 C C . PHE A 1 69 ? 18.702 15.745 8.860 1.00 74.94 69 PHE A C 1
ATOM 553 O O . PHE A 1 69 ? 18.907 16.451 7.868 1.00 74.94 69 PHE A O 1
ATOM 560 N N . PRO A 1 70 ? 17.757 14.785 8.850 1.00 77.69 70 PRO A N 1
ATOM 561 C CA . PRO A 1 70 ? 16.896 14.560 7.698 1.00 77.69 70 PRO A CA 1
ATOM 562 C C . PRO A 1 70 ? 15.774 15.606 7.654 1.00 77.69 70 PRO A C 1
ATOM 564 O O . PRO A 1 70 ? 14.831 15.569 8.447 1.00 77.69 70 PRO A O 1
ATOM 567 N N . PHE A 1 71 ? 15.845 16.520 6.691 1.00 71.75 71 PHE A N 1
ATOM 568 C CA . PHE A 1 71 ? 14.834 17.552 6.467 1.00 71.75 71 PHE A CA 1
ATOM 569 C C . PHE A 1 71 ? 13.873 17.171 5.355 1.00 71.75 71 PHE A C 1
ATOM 571 O O . PHE A 1 71 ? 14.303 16.645 4.334 1.00 71.75 71 PHE A O 1
ATOM 578 N N . SER A 1 72 ? 12.591 17.508 5.521 1.00 72.75 72 SER A N 1
ATOM 579 C CA . SER A 1 72 ? 11.628 17.464 4.417 1.00 72.75 72 SER A CA 1
ATOM 580 C C . SER A 1 72 ? 11.901 18.613 3.444 1.00 72.75 72 SER A C 1
ATOM 582 O O . SER A 1 72 ? 11.667 19.770 3.787 1.00 72.75 72 SER A O 1
ATOM 584 N N . LEU A 1 73 ? 12.361 18.307 2.231 1.00 67.38 73 LEU A N 1
ATOM 585 C CA . LEU A 1 73 ? 12.668 19.250 1.155 1.00 67.38 73 LEU A CA 1
ATOM 586 C C . LEU A 1 73 ? 11.467 20.153 0.835 1.00 67.38 73 LEU A C 1
ATOM 588 O O . LEU A 1 73 ? 11.641 21.344 0.595 1.00 67.38 73 LEU A O 1
ATOM 592 N N . SER A 1 74 ? 10.241 19.629 0.935 1.00 66.56 74 SER A N 1
ATOM 593 C CA . SER A 1 74 ? 8.995 20.384 0.732 1.00 66.56 74 SER A CA 1
ATOM 594 C C . SER A 1 74 ? 8.869 21.645 1.598 1.00 66.56 74 SER A C 1
ATOM 596 O O . SER A 1 74 ? 8.167 22.576 1.214 1.00 66.56 74 SER A O 1
ATOM 598 N N . SER A 1 75 ? 9.531 21.679 2.757 1.00 65.94 75 SER A N 1
ATOM 599 C CA . SER A 1 75 ? 9.414 22.746 3.758 1.00 65.94 75 SER A CA 1
ATOM 600 C C . SER A 1 75 ? 10.612 23.700 3.775 1.00 65.94 75 SER A C 1
ATOM 602 O O . SER A 1 75 ? 10.641 24.607 4.599 1.00 65.94 75 SER A O 1
ATOM 604 N N . LEU A 1 76 ? 11.606 23.510 2.897 1.00 69.75 76 LEU A N 1
ATOM 605 C CA . LEU A 1 76 ? 12.870 24.259 2.947 1.00 69.75 76 LEU A CA 1
ATOM 606 C C . LEU A 1 76 ? 12.907 25.513 2.065 1.00 69.75 76 LEU A C 1
ATOM 608 O O . LEU A 1 76 ? 13.780 26.356 2.268 1.00 69.75 76 LEU A O 1
ATOM 612 N N . LYS A 1 77 ? 11.971 25.666 1.116 1.00 68.12 77 LYS A N 1
ATOM 613 C CA . LYS A 1 77 ? 11.980 26.763 0.126 1.00 68.12 77 LYS A CA 1
ATOM 614 C C . LYS A 1 77 ? 12.000 28.165 0.735 1.00 68.12 77 LYS A C 1
ATOM 616 O O . LYS A 1 77 ? 12.624 29.051 0.173 1.00 68.12 77 LYS A O 1
ATOM 621 N N . GLU A 1 78 ? 11.335 28.355 1.869 1.00 73.62 78 GLU A N 1
ATOM 622 C CA . GLU A 1 78 ? 11.205 29.656 2.545 1.00 73.62 78 GLU A CA 1
ATOM 623 C C . GLU A 1 78 ? 12.126 29.765 3.771 1.00 73.62 78 GLU A C 1
ATOM 625 O O . GLU A 1 78 ? 11.873 30.533 4.695 1.00 73.62 78 GLU A O 1
ATOM 630 N N . THR A 1 79 ? 13.197 28.968 3.807 1.00 76.56 79 THR A N 1
ATOM 631 C CA . THR A 1 79 ? 14.133 28.917 4.938 1.00 76.56 79 THR A CA 1
ATOM 632 C C . THR A 1 79 ? 15.542 29.337 4.525 1.00 76.56 79 THR A C 1
ATOM 634 O O . THR A 1 79 ? 15.864 29.441 3.338 1.00 76.56 79 THR A O 1
ATOM 637 N N . SER A 1 80 ? 16.426 29.519 5.509 1.00 74.38 80 SER A N 1
ATOM 638 C CA . SER A 1 80 ? 17.864 29.731 5.289 1.00 74.38 80 SER A CA 1
ATOM 639 C C . SER A 1 80 ? 18.551 28.570 4.552 1.00 74.38 80 SER A C 1
ATOM 641 O O . SER A 1 80 ? 19.637 28.753 4.012 1.00 74.38 80 SER A O 1
ATOM 643 N N . LEU A 1 81 ? 17.915 27.394 4.487 1.00 72.81 81 LEU A N 1
ATOM 644 C CA . LEU A 1 81 ? 18.394 26.205 3.774 1.00 72.81 81 LEU A CA 1
ATOM 645 C C . LEU A 1 81 ? 17.831 26.090 2.343 1.00 72.81 81 LEU A C 1
ATOM 647 O O . LEU A 1 81 ? 17.960 25.042 1.707 1.00 72.81 81 LEU A O 1
ATOM 651 N N . SER A 1 82 ? 17.214 27.152 1.819 1.00 75.56 82 SER A N 1
ATOM 652 C CA . SER A 1 82 ? 16.647 27.201 0.462 1.00 75.56 82 SER A CA 1
ATOM 653 C C . SER A 1 82 ? 17.672 26.904 -0.639 1.00 75.56 82 SER A C 1
ATOM 655 O O . SER A 1 82 ? 17.354 26.173 -1.572 1.00 75.56 82 SER A O 1
ATOM 657 N N . LEU A 1 83 ? 18.919 27.367 -0.498 1.00 77.69 83 LEU A N 1
ATOM 658 C CA . LEU A 1 83 ? 19.999 27.068 -1.451 1.00 77.69 83 LEU A CA 1
ATOM 659 C C . LEU A 1 83 ? 20.305 25.565 -1.535 1.00 77.69 83 LEU A C 1
ATOM 661 O O . LEU A 1 83 ? 20.400 25.013 -2.627 1.00 77.69 83 LEU A O 1
ATOM 665 N N . ALA A 1 84 ? 20.386 24.882 -0.389 1.00 72.31 84 ALA A N 1
ATOM 666 C CA . ALA A 1 84 ? 20.617 23.438 -0.344 1.00 72.31 84 ALA A CA 1
ATOM 667 C C . ALA A 1 84 ? 19.438 22.651 -0.944 1.00 72.31 84 ALA A C 1
ATOM 669 O O . ALA A 1 84 ? 19.623 21.603 -1.562 1.00 72.31 84 ALA A O 1
ATOM 670 N N . TYR A 1 85 ? 18.216 23.170 -0.796 1.00 74.94 85 TYR A N 1
ATOM 671 C CA . TYR A 1 85 ? 17.043 22.628 -1.475 1.00 74.9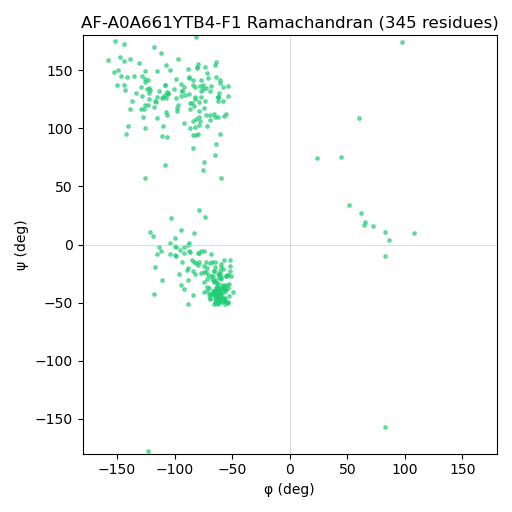4 85 TYR A CA 1
ATOM 672 C C . TYR A 1 85 ? 17.144 22.778 -3.002 1.00 74.94 85 TYR A C 1
ATOM 674 O O . TYR A 1 85 ? 16.874 21.819 -3.726 1.00 74.94 85 TYR A O 1
ATOM 682 N N . GLU A 1 86 ? 17.527 23.952 -3.510 1.00 77.19 86 GLU A N 1
ATOM 683 C CA . GLU A 1 86 ? 17.661 24.188 -4.954 1.00 77.19 86 GLU A CA 1
ATOM 684 C C . GLU A 1 86 ? 18.763 23.333 -5.588 1.00 77.19 86 GLU A C 1
ATOM 686 O O . GLU A 1 86 ? 18.563 22.777 -6.675 1.00 77.19 86 GLU A O 1
ATOM 691 N N . GLU A 1 87 ? 19.890 23.178 -4.895 1.00 80.88 87 GLU A N 1
ATOM 692 C CA . GLU A 1 87 ? 20.990 22.310 -5.314 1.00 80.88 87 GLU A CA 1
ATOM 693 C C . GLU A 1 87 ? 20.541 20.844 -5.400 1.00 80.88 87 GLU A C 1
ATOM 695 O O . GLU A 1 87 ? 20.698 20.209 -6.443 1.00 80.88 87 GLU A O 1
ATOM 700 N N . GLU A 1 88 ? 19.886 20.322 -4.359 1.00 78.44 88 GLU A N 1
ATOM 701 C CA . GLU A 1 88 ? 19.364 18.950 -4.346 1.00 78.44 88 GLU A CA 1
ATOM 702 C C . GLU A 1 88 ? 18.329 18.721 -5.460 1.00 78.44 88 GLU A C 1
ATOM 704 O O . GLU A 1 88 ? 18.380 17.710 -6.162 1.00 78.44 88 GLU A O 1
ATOM 709 N N . GLN A 1 89 ? 17.414 19.670 -5.686 1.00 76.75 89 GLN A N 1
ATOM 710 C CA . GLN A 1 89 ? 16.444 19.582 -6.783 1.00 76.75 89 GLN A CA 1
ATOM 711 C C . GLN A 1 89 ? 17.126 19.586 -8.156 1.00 76.75 89 GLN A C 1
ATOM 713 O O . GLN A 1 89 ? 16.665 18.910 -9.081 1.00 76.75 89 GLN A O 1
ATOM 718 N N . THR A 1 90 ? 18.210 20.345 -8.306 1.00 81.44 90 THR A N 1
ATOM 719 C CA . THR A 1 90 ? 18.996 20.401 -9.543 1.00 81.44 90 THR A CA 1
ATOM 720 C C . THR A 1 90 ? 19.741 19.088 -9.774 1.00 81.44 90 THR A C 1
ATOM 722 O O . THR A 1 90 ? 19.642 18.522 -10.864 1.00 81.44 90 THR A O 1
ATOM 725 N N . ASN A 1 91 ? 20.385 18.544 -8.741 1.00 82.81 91 ASN A N 1
ATOM 726 C CA . ASN A 1 91 ? 21.067 17.250 -8.795 1.00 82.81 91 ASN A CA 1
ATOM 727 C C . ASN A 1 91 ? 20.096 16.113 -9.132 1.00 82.81 91 ASN A C 1
ATOM 729 O O . ASN A 1 91 ? 20.368 15.316 -10.025 1.00 82.81 91 ASN A O 1
ATOM 733 N N . GLN A 1 92 ? 18.905 16.094 -8.524 1.00 80.25 92 GLN A N 1
ATOM 734 C CA . GLN A 1 92 ? 17.872 15.110 -8.863 1.00 80.25 92 GLN A CA 1
ATOM 735 C C . GLN A 1 92 ? 17.427 15.204 -10.327 1.00 80.25 92 GLN A C 1
ATOM 737 O O . GLN A 1 92 ? 17.207 14.180 -10.978 1.00 80.25 92 GLN A O 1
ATOM 742 N N . LYS A 1 93 ? 17.285 16.419 -10.872 1.00 80.12 93 LYS A N 1
ATOM 743 C CA . LYS A 1 93 ? 16.972 16.604 -12.298 1.00 80.12 93 LYS A CA 1
ATOM 744 C C . LYS A 1 93 ? 18.096 16.063 -13.183 1.00 80.12 93 LYS A C 1
ATOM 746 O O . LYS A 1 93 ? 17.799 15.351 -14.141 1.00 80.12 93 LYS A O 1
ATOM 751 N N . LEU A 1 94 ? 19.354 16.362 -12.855 1.00 85.44 94 LEU A N 1
ATOM 752 C CA . LEU A 1 94 ? 20.520 15.844 -13.576 1.00 85.44 94 LEU A CA 1
ATOM 753 C C . LEU A 1 94 ? 20.582 14.314 -13.529 1.00 85.44 94 LEU A C 1
ATOM 755 O O . LEU A 1 94 ? 20.790 13.684 -14.563 1.00 85.44 94 LEU A O 1
ATOM 759 N N . ASP A 1 95 ? 20.314 13.703 -12.378 1.00 84.69 95 ASP A N 1
ATOM 760 C CA . ASP A 1 95 ? 20.278 12.246 -12.239 1.00 84.69 95 ASP A CA 1
ATOM 761 C C . ASP A 1 95 ? 19.175 11.607 -13.081 1.00 84.69 95 ASP A C 1
ATOM 763 O O . ASP A 1 95 ? 19.410 10.595 -13.745 1.00 84.69 95 ASP A O 1
ATOM 767 N N . ASN A 1 96 ? 17.987 12.213 -13.124 1.00 84.62 96 ASN A N 1
ATOM 768 C CA . ASN A 1 96 ? 16.902 11.722 -13.971 1.00 84.62 96 ASN A CA 1
ATOM 769 C C . ASN A 1 96 ? 17.263 11.822 -15.469 1.00 84.62 96 ASN A C 1
ATOM 771 O O . ASN A 1 96 ? 16.953 10.907 -16.238 1.00 84.62 96 ASN A O 1
ATOM 775 N N . ILE A 1 97 ? 17.960 12.892 -15.885 1.00 85.94 97 ILE A N 1
ATOM 776 C CA . ILE A 1 97 ? 18.503 13.037 -17.249 1.00 85.94 97 ILE A CA 1
ATOM 777 C C . ILE A 1 97 ? 19.545 11.951 -17.523 1.00 85.94 97 ILE A C 1
ATOM 779 O O . ILE A 1 97 ? 19.476 11.290 -18.559 1.00 85.94 97 ILE A O 1
ATOM 783 N N . ASN A 1 98 ? 20.477 11.725 -16.596 1.00 88.06 98 ASN A N 1
ATOM 784 C CA . ASN A 1 98 ? 21.515 10.704 -16.725 1.00 88.06 98 ASN A CA 1
ATOM 785 C C . ASN A 1 98 ? 20.910 9.301 -16.846 1.00 88.06 98 ASN A C 1
ATOM 787 O O . ASN A 1 98 ? 21.347 8.507 -17.680 1.00 88.06 98 ASN A O 1
ATOM 791 N N . LEU A 1 99 ? 19.879 8.994 -16.056 1.00 87.75 99 LEU A N 1
ATOM 792 C CA . LEU A 1 99 ? 19.182 7.711 -16.113 1.00 87.75 99 LEU A CA 1
ATOM 793 C C . LEU A 1 99 ? 18.485 7.527 -17.464 1.00 87.75 99 LEU A C 1
ATOM 795 O O . LEU A 1 99 ? 18.629 6.476 -18.092 1.00 87.75 99 LEU A O 1
ATOM 799 N N . LEU A 1 100 ? 17.792 8.561 -17.949 1.00 88.94 100 LEU A N 1
ATOM 800 C CA . LEU A 1 100 ? 17.182 8.541 -19.277 1.00 88.94 100 LEU A CA 1
ATOM 801 C C . LEU A 1 100 ? 18.244 8.360 -20.372 1.00 88.94 100 LEU A C 1
ATOM 803 O O . LEU A 1 100 ? 18.085 7.503 -21.236 1.00 88.94 100 LEU A O 1
ATOM 807 N N . TYR A 1 101 ? 19.358 9.091 -20.307 1.00 90.62 101 TYR A N 1
ATOM 808 C CA . TYR A 1 101 ? 20.472 8.961 -21.247 1.00 90.62 101 TYR A CA 1
ATOM 809 C C . TYR A 1 101 ? 21.034 7.536 -21.282 1.00 90.62 101 TYR A C 1
ATOM 811 O O . TYR A 1 101 ? 21.213 6.961 -22.359 1.00 90.62 101 TYR A O 1
ATOM 819 N N . VAL A 1 102 ? 21.276 6.930 -20.116 1.00 91.25 102 VAL A N 1
ATOM 820 C CA . VAL A 1 102 ? 21.740 5.540 -20.045 1.00 91.25 102 VAL A CA 1
ATOM 821 C C . VAL A 1 102 ? 20.722 4.625 -20.717 1.00 91.25 102 VAL A C 1
ATOM 823 O O . VAL A 1 102 ? 21.118 3.865 -21.597 1.00 91.25 102 VAL A O 1
ATOM 826 N N . ALA A 1 103 ? 19.432 4.737 -20.387 1.00 89.56 103 ALA A N 1
ATOM 827 C CA . ALA A 1 103 ? 18.380 3.900 -20.966 1.00 89.56 103 ALA A CA 1
ATOM 828 C C . ALA A 1 103 ? 18.303 4.005 -22.500 1.00 89.56 103 ALA A C 1
ATOM 830 O O . ALA A 1 103 ? 18.267 2.982 -23.186 1.00 89.56 103 ALA A O 1
ATOM 831 N N . LEU A 1 104 ? 18.346 5.225 -23.045 1.00 90.81 104 LEU A N 1
ATOM 832 C CA . LEU A 1 104 ? 18.232 5.469 -24.488 1.00 90.81 104 LEU A CA 1
ATOM 833 C C . LEU A 1 104 ? 19.475 5.032 -25.280 1.00 90.81 104 LEU A C 1
ATOM 835 O O . LEU A 1 104 ? 19.384 4.794 -26.479 1.00 90.81 104 LEU A O 1
ATOM 839 N N . THR A 1 105 ? 20.629 4.888 -24.625 1.00 93.00 105 THR A N 1
ATOM 840 C CA . THR A 1 105 ? 21.901 4.508 -25.270 1.00 93.00 105 THR A CA 1
ATOM 841 C C . THR A 1 105 ? 22.252 3.027 -25.122 1.00 93.00 105 THR A C 1
ATOM 843 O O . THR A 1 105 ? 23.347 2.617 -25.503 1.00 93.00 105 THR A O 1
ATOM 846 N N . ARG A 1 106 ? 21.362 2.202 -24.547 1.00 93.06 106 ARG A N 1
ATOM 847 C CA . ARG A 1 106 ? 21.609 0.753 -24.404 1.00 93.06 106 ARG A CA 1
ATOM 848 C C . ARG A 1 106 ? 21.396 -0.028 -25.703 1.00 93.06 106 ARG A C 1
ATOM 850 O O . ARG A 1 106 ? 21.956 -1.112 -25.849 1.00 93.06 106 ARG A O 1
ATOM 857 N N . ALA A 1 107 ? 20.577 0.488 -26.618 1.00 92.31 107 ALA A N 1
ATOM 858 C CA . ALA A 1 107 ? 20.262 -0.176 -27.877 1.00 92.31 107 ALA A CA 1
ATOM 859 C C . ALA A 1 107 ? 21.400 -0.031 -28.891 1.00 92.31 107 ALA A C 1
ATOM 861 O O . ALA A 1 107 ? 21.807 1.083 -29.212 1.00 92.31 107 ALA A O 1
ATOM 862 N N . LYS A 1 108 ? 21.858 -1.155 -29.447 1.00 89.88 108 LYS A N 1
ATOM 863 C CA . LYS A 1 108 ? 22.828 -1.187 -30.547 1.00 89.88 108 LYS A CA 1
ATOM 864 C C . LYS A 1 108 ? 22.156 -1.012 -31.908 1.00 89.88 108 LYS A C 1
ATOM 866 O O . LYS A 1 108 ? 22.679 -0.291 -32.750 1.00 89.88 108 LYS A O 1
ATOM 871 N N . HIS A 1 109 ? 21.021 -1.680 -32.130 1.00 88.56 109 HIS A N 1
ATOM 872 C CA . HIS A 1 109 ? 20.346 -1.692 -33.433 1.00 88.56 109 HIS A CA 1
ATOM 873 C C . HIS A 1 109 ? 18.946 -1.085 -33.389 1.00 88.56 109 HIS A C 1
ATOM 875 O O . HIS A 1 109 ? 18.577 -0.353 -34.305 1.00 88.56 109 HIS A O 1
ATOM 881 N N . ARG A 1 110 ? 18.143 -1.383 -32.357 1.00 90.62 110 ARG A N 1
ATOM 882 C CA . ARG A 1 110 ? 16.761 -0.884 -32.283 1.00 90.62 110 ARG A CA 1
ATOM 883 C C . ARG A 1 110 ? 16.338 -0.527 -30.866 1.00 90.62 110 ARG A C 1
ATOM 885 O O . ARG A 1 110 ? 16.522 -1.309 -29.938 1.00 90.62 110 ARG A O 1
ATOM 892 N N . LEU A 1 111 ? 15.726 0.644 -30.729 1.00 91.69 111 LEU A N 1
ATOM 893 C CA . LEU A 1 111 ? 15.154 1.137 -29.485 1.00 91.69 111 LEU A CA 1
ATOM 894 C C . LEU A 1 111 ? 13.642 1.293 -29.650 1.00 91.69 111 LEU A C 1
ATOM 896 O O . LEU A 1 111 ? 13.184 2.030 -30.520 1.00 91.69 111 LEU A O 1
ATOM 900 N N . PHE A 1 112 ? 12.882 0.623 -28.794 1.00 91.88 112 PHE A N 1
ATOM 901 C CA . PHE A 1 112 ? 11.452 0.841 -28.633 1.00 91.88 112 PHE A CA 1
ATOM 902 C C . PHE A 1 112 ? 11.209 1.592 -27.333 1.00 91.88 112 PHE A C 1
ATOM 904 O O . PHE A 1 112 ? 11.705 1.195 -26.280 1.00 91.88 112 PHE A O 1
ATOM 911 N N . ILE A 1 113 ? 10.425 2.661 -27.402 1.00 90.25 113 ILE A N 1
ATOM 912 C CA . ILE A 1 113 ? 10.041 3.458 -26.240 1.00 90.25 113 ILE A CA 1
ATOM 913 C C . ILE A 1 113 ? 8.525 3.379 -26.116 1.00 90.25 113 ILE A C 1
ATOM 915 O O . ILE A 1 113 ? 7.810 3.818 -27.014 1.00 90.25 113 ILE A O 1
ATOM 919 N N . LEU A 1 114 ? 8.036 2.828 -25.007 1.00 89.56 114 LEU A N 1
ATOM 920 C CA . LEU A 1 114 ? 6.607 2.824 -24.695 1.00 89.56 114 LEU A CA 1
ATOM 921 C C . LEU A 1 114 ? 6.354 3.975 -23.731 1.00 89.56 114 LEU A C 1
ATOM 923 O O . LEU A 1 114 ? 6.883 3.955 -22.627 1.00 89.56 114 LEU A O 1
ATOM 927 N N . ALA A 1 115 ? 5.596 4.988 -24.136 1.00 85.69 115 ALA A N 1
ATOM 928 C CA . ALA A 1 115 ? 5.372 6.183 -23.329 1.00 85.69 115 ALA A CA 1
ATOM 929 C C . ALA A 1 115 ? 3.883 6.528 -23.242 1.00 85.69 115 ALA A C 1
ATOM 931 O O . ALA A 1 115 ? 3.091 6.176 -24.116 1.00 85.69 115 ALA A O 1
ATOM 932 N N . ASN A 1 116 ? 3.504 7.251 -22.185 1.00 82.31 116 ASN A N 1
ATOM 933 C CA . ASN A 1 116 ? 2.150 7.778 -22.046 1.00 82.31 116 ASN A CA 1
ATOM 934 C C . ASN A 1 116 ? 1.817 8.727 -23.205 1.00 82.31 116 ASN A C 1
ATOM 936 O O . ASN A 1 116 ? 2.624 9.584 -23.568 1.00 82.31 116 ASN A O 1
ATOM 940 N N . LYS A 1 117 ? 0.592 8.635 -23.733 1.00 75.75 117 LYS A N 1
ATOM 941 C CA . LYS A 1 117 ? 0.096 9.579 -24.740 1.00 75.75 117 LYS A CA 1
ATOM 942 C C . LYS A 1 117 ? -0.015 10.973 -24.119 1.00 75.75 117 LYS A C 1
ATOM 944 O O . LYS A 1 117 ? -0.888 11.221 -23.287 1.00 75.75 117 LYS A O 1
ATOM 949 N N . HIS A 1 118 ? 0.857 11.886 -24.533 1.00 67.62 118 HIS A N 1
ATOM 950 C CA . HIS A 1 118 ? 0.811 13.277 -24.098 1.00 67.62 118 HIS A CA 1
ATOM 951 C C . HIS A 1 118 ? 0.030 14.128 -25.108 1.00 67.62 118 HIS A C 1
ATOM 953 O O . HIS A 1 118 ? 0.170 13.961 -26.318 1.00 67.62 118 HIS A O 1
ATOM 959 N N . LYS A 1 119 ? -0.813 15.048 -24.625 1.00 63.91 119 LYS A N 1
ATOM 960 C CA . LYS A 1 119 ? -1.513 16.010 -25.493 1.00 63.91 119 LYS A CA 1
ATOM 961 C C . LYS A 1 119 ? -0.545 17.120 -25.906 1.00 63.91 119 LYS A C 1
ATOM 963 O O . LYS A 1 119 ? 0.249 17.564 -25.079 1.00 63.91 119 LYS A O 1
ATOM 968 N N . ALA A 1 120 ? -0.630 17.587 -27.151 1.00 61.59 120 ALA A N 1
ATOM 969 C CA . ALA A 1 120 ? 0.190 18.698 -27.629 1.00 61.59 120 ALA A CA 1
ATOM 970 C C . ALA A 1 120 ? 0.057 19.924 -26.708 1.00 61.59 120 ALA A C 1
ATOM 972 O O . ALA A 1 120 ? -1.038 20.282 -26.254 1.00 61.59 120 ALA A O 1
ATOM 973 N N . VAL A 1 121 ? 1.193 20.544 -26.409 1.00 62.44 121 VAL A N 1
ATOM 974 C CA . VAL A 1 121 ? 1.300 21.653 -25.465 1.00 62.44 121 VAL A CA 1
ATOM 975 C C . VAL A 1 121 ? 0.836 22.934 -26.149 1.00 62.44 121 VAL A C 1
ATOM 977 O O . VAL A 1 121 ? 1.445 23.392 -27.107 1.00 62.44 121 VAL A O 1
ATOM 980 N N . LYS A 1 122 ? -0.265 23.524 -25.669 1.00 60.62 122 LYS A N 1
ATOM 981 C CA . LYS A 1 122 ? -0.886 24.705 -26.302 1.00 60.62 122 LYS A CA 1
ATOM 982 C C . LYS A 1 122 ? -0.316 26.055 -25.833 1.00 60.62 122 LYS A C 1
ATOM 984 O O . LYS A 1 122 ? -0.735 27.087 -26.347 1.00 60.62 122 LYS A O 1
ATOM 989 N N . SER A 1 123 ? 0.587 26.093 -24.844 1.00 66.19 123 SER A N 1
ATOM 990 C CA . SER A 1 123 ? 1.141 27.351 -24.308 1.00 66.19 123 SER A CA 1
ATOM 991 C C . SER A 1 123 ? 2.581 27.218 -23.794 1.00 66.19 123 SER A C 1
ATOM 993 O O . SER A 1 123 ? 2.963 26.176 -23.263 1.00 66.19 123 SER A O 1
ATOM 995 N N . LYS A 1 124 ? 3.366 28.307 -23.868 1.00 62.31 124 LYS A N 1
ATOM 996 C CA . LYS A 1 124 ? 4.754 28.363 -23.356 1.00 62.31 124 LYS A CA 1
ATOM 997 C C . LYS A 1 124 ? 4.869 28.016 -21.862 1.00 62.31 124 LYS A C 1
ATOM 999 O O . LYS A 1 124 ? 5.767 27.280 -21.476 1.00 62.31 124 LYS A O 1
ATOM 1004 N N . LYS A 1 125 ? 3.914 28.457 -21.031 1.00 61.81 125 LYS A N 1
ATOM 1005 C CA . LYS A 1 125 ? 3.858 28.111 -19.593 1.00 61.81 125 LYS A CA 1
ATOM 1006 C C . LYS A 1 125 ? 3.657 26.612 -19.344 1.00 61.81 125 LYS A C 1
ATOM 1008 O O . LYS A 1 125 ? 4.130 26.079 -18.345 1.00 61.81 125 LYS A O 1
ATOM 1013 N N . ALA A 1 126 ? 2.927 25.924 -20.220 1.00 60.97 126 ALA A N 1
ATOM 1014 C CA . ALA A 1 126 ? 2.730 24.485 -20.097 1.00 60.97 126 ALA A CA 1
ATOM 1015 C C . ALA A 1 126 ? 3.996 23.699 -20.490 1.00 60.97 126 ALA A C 1
ATOM 1017 O O . ALA A 1 126 ? 4.279 22.688 -19.850 1.00 60.97 126 ALA A O 1
ATOM 1018 N N . ALA A 1 127 ? 4.785 24.210 -21.443 1.00 62.03 127 ALA A N 1
ATOM 1019 C CA . ALA A 1 127 ? 6.093 23.656 -21.799 1.00 62.03 127 ALA A CA 1
ATOM 1020 C C . ALA A 1 127 ? 7.086 23.783 -20.630 1.00 62.03 127 ALA A C 1
ATOM 1022 O O . ALA A 1 127 ? 7.654 22.789 -20.189 1.00 62.03 127 ALA A O 1
ATOM 1023 N N . GLU A 1 128 ? 7.214 24.965 -20.014 1.00 61.34 128 GLU A N 1
ATOM 1024 C CA . GLU A 1 128 ? 8.083 25.171 -18.835 1.00 61.34 128 GLU A CA 1
ATOM 1025 C C . GLU A 1 128 ? 7.751 24.215 -17.672 1.00 61.34 128 GLU A C 1
ATOM 1027 O O . GLU A 1 128 ? 8.642 23.672 -17.012 1.00 61.34 128 GLU A O 1
ATOM 1032 N N . ASN A 1 129 ? 6.464 23.935 -17.449 1.00 63.91 129 ASN A N 1
ATOM 1033 C CA . ASN A 1 129 ? 6.018 22.988 -16.425 1.00 63.91 129 ASN A CA 1
ATOM 1034 C C . ASN A 1 129 ? 6.392 21.526 -16.730 1.00 63.91 129 ASN A C 1
ATOM 1036 O O . ASN A 1 129 ? 6.564 20.731 -15.799 1.00 63.91 129 ASN A O 1
ATOM 1040 N N . ILE A 1 130 ? 6.548 21.150 -18.001 1.00 65.31 130 ILE A N 1
ATOM 1041 C CA . ILE A 1 130 ? 6.998 19.809 -18.407 1.00 65.31 130 ILE A CA 1
ATOM 1042 C C . ILE A 1 130 ? 8.467 19.599 -18.042 1.00 65.31 130 ILE A C 1
ATOM 1044 O O . ILE A 1 130 ? 8.796 18.591 -17.410 1.00 65.31 130 ILE A O 1
ATOM 1048 N N . TYR A 1 131 ? 9.327 20.572 -18.354 1.00 65.56 131 TYR A N 1
ATOM 1049 C CA . TYR A 1 131 ? 10.746 20.524 -17.987 1.00 65.56 131 TYR A CA 1
ATOM 1050 C C . TYR A 1 131 ? 10.926 20.524 -16.468 1.00 65.56 131 TYR A C 1
ATOM 1052 O O . TYR A 1 131 ? 11.679 19.714 -15.926 1.00 65.56 131 TYR A O 1
ATOM 1060 N N . ASN A 1 132 ? 10.164 21.360 -15.756 1.00 66.50 132 ASN A N 1
ATOM 1061 C CA . ASN A 1 132 ? 10.237 21.436 -14.298 1.00 66.50 132 ASN A CA 1
ATOM 1062 C C . ASN A 1 132 ? 9.770 20.161 -13.587 1.00 66.50 132 ASN A C 1
ATOM 1064 O O . ASN A 1 132 ? 10.297 19.837 -12.524 1.00 66.50 132 ASN A O 1
ATOM 1068 N N . SER A 1 133 ? 8.812 19.432 -14.164 1.00 70.25 133 SER A N 1
ATOM 1069 C CA . SER A 1 133 ? 8.302 18.179 -13.593 1.00 70.25 133 SER A CA 1
ATOM 1070 C C . SER A 1 133 ? 9.027 16.921 -14.083 1.00 70.25 133 SER A C 1
ATOM 1072 O O . SER A 1 133 ? 8.706 15.839 -13.589 1.00 70.25 133 SER A O 1
ATOM 1074 N N . PHE A 1 134 ? 10.002 17.074 -14.990 1.00 77.25 134 PHE A N 1
ATOM 1075 C CA . PHE A 1 134 ? 10.737 16.009 -15.676 1.00 77.25 134 PHE A CA 1
ATOM 1076 C C . PHE A 1 134 ? 9.805 14.895 -16.176 1.00 77.25 134 PHE A C 1
ATOM 1078 O O . PHE A 1 134 ? 9.709 13.821 -15.582 1.00 77.25 134 PHE A O 1
ATOM 1085 N N . LYS A 1 135 ? 9.078 15.175 -17.264 1.00 82.94 135 LYS A N 1
ATOM 1086 C CA . LYS A 1 135 ? 8.167 14.220 -17.916 1.00 82.94 135 LYS A CA 1
ATOM 1087 C C . LYS A 1 135 ? 8.708 13.793 -19.286 1.00 82.94 135 LYS A C 1
ATOM 1089 O O . LYS A 1 135 ? 8.428 14.472 -20.275 1.00 82.94 135 LYS A O 1
ATOM 1094 N N . PRO A 1 136 ? 9.457 12.678 -19.371 1.00 84.69 136 PRO A N 1
ATOM 1095 C CA . PRO A 1 136 ? 10.032 12.194 -20.623 1.00 84.69 136 PRO A CA 1
ATOM 1096 C C . PRO A 1 136 ? 8.994 11.974 -21.726 1.00 84.69 136 PRO A C 1
ATOM 1098 O O . PRO A 1 136 ? 9.251 12.329 -22.871 1.00 84.69 136 PRO A O 1
ATOM 1101 N N . SER A 1 137 ? 7.801 11.455 -21.401 1.00 83.50 137 SER A N 1
ATOM 1102 C CA . SER A 1 137 ? 6.751 11.242 -22.411 1.00 83.50 137 SER A CA 1
ATOM 1103 C C . SER A 1 137 ? 6.320 12.544 -23.091 1.00 83.50 137 SER A C 1
ATOM 1105 O O . SER A 1 137 ? 6.113 12.581 -24.302 1.00 83.50 137 SER A O 1
ATOM 1107 N N . ALA A 1 138 ? 6.245 13.630 -22.320 1.00 80.19 138 ALA A N 1
ATOM 1108 C CA . ALA A 1 138 ? 5.898 14.952 -22.811 1.00 80.19 138 ALA A CA 1
ATOM 1109 C C . ALA A 1 138 ? 7.030 15.557 -23.651 1.00 80.19 138 ALA A C 1
ATOM 1111 O O . ALA A 1 138 ? 6.752 16.124 -24.700 1.00 80.19 138 ALA A O 1
ATOM 1112 N N . MET A 1 139 ? 8.291 15.375 -23.241 1.00 82.19 139 MET A N 1
ATOM 1113 C CA . MET A 1 139 ? 9.467 15.812 -24.008 1.00 82.19 139 MET A CA 1
ATOM 1114 C C . MET A 1 139 ? 9.546 15.117 -25.373 1.00 82.19 139 MET A C 1
ATOM 1116 O O . MET A 1 139 ? 9.754 15.779 -26.388 1.00 82.19 139 MET A O 1
ATOM 1120 N N . PHE A 1 140 ? 9.325 13.797 -25.424 1.00 83.38 140 PHE A N 1
ATOM 1121 C CA . PHE A 1 140 ? 9.232 13.080 -26.700 1.00 83.38 140 PHE A CA 1
ATOM 1122 C C . PHE A 1 140 ? 8.044 13.567 -27.523 1.00 83.38 140 PHE A C 1
ATOM 1124 O O . PHE A 1 140 ? 8.190 13.792 -28.718 1.00 83.38 140 PHE A O 1
ATOM 1131 N N . GLY A 1 141 ? 6.890 13.776 -26.885 1.00 79.50 141 GLY A N 1
ATOM 1132 C CA . GLY A 1 141 ? 5.715 14.349 -27.533 1.00 79.50 141 GLY A CA 1
ATOM 1133 C C . GLY A 1 141 ? 6.000 15.709 -28.173 1.00 79.50 141 GLY A C 1
ATOM 1134 O O . GLY A 1 141 ? 5.628 15.907 -29.323 1.00 79.50 141 GLY A O 1
ATOM 1135 N N . GLU A 1 142 ? 6.687 16.622 -27.480 1.00 78.25 142 GLU A N 1
ATOM 1136 C CA . GLU A 1 142 ? 7.098 17.925 -28.030 1.00 78.25 142 GLU A CA 1
ATOM 1137 C C . GLU A 1 142 ? 8.063 17.764 -29.207 1.00 78.25 142 GLU A C 1
ATOM 1139 O O . GLU A 1 142 ? 7.823 18.334 -30.269 1.00 78.25 142 GLU A O 1
ATOM 1144 N N . TYR A 1 143 ? 9.104 16.940 -29.056 1.00 79.88 143 TYR A N 1
ATOM 1145 C CA . TYR A 1 143 ? 10.071 16.674 -30.126 1.00 79.88 143 TYR A CA 1
ATOM 1146 C C . TYR A 1 143 ? 9.412 16.087 -31.386 1.00 79.88 143 TYR A C 1
ATOM 1148 O O . TYR A 1 143 ? 9.789 16.418 -32.509 1.00 79.88 143 TYR A O 1
ATOM 1156 N N . LEU A 1 144 ? 8.413 15.222 -31.200 1.00 78.69 144 LEU A N 1
ATOM 1157 C CA . LEU A 1 144 ? 7.675 14.573 -32.284 1.00 78.69 144 LEU A CA 1
ATOM 1158 C C . LEU A 1 144 ? 6.564 15.463 -32.865 1.00 78.69 144 LEU A C 1
ATOM 1160 O O . LEU A 1 144 ? 6.224 15.305 -34.034 1.00 78.69 144 LEU A O 1
ATOM 1164 N N . SER A 1 145 ? 6.035 16.420 -32.092 1.00 69.00 145 SER A N 1
ATOM 1165 C CA . SER A 1 145 ? 4.999 17.367 -32.547 1.00 69.00 145 SER A CA 1
ATOM 1166 C C . SER A 1 145 ? 5.501 18.318 -33.633 1.00 69.00 145 SER A C 1
ATOM 1168 O O . SER A 1 145 ? 4.700 18.848 -34.392 1.00 69.00 145 SER A O 1
ATOM 1170 N N . ASP A 1 146 ? 6.815 18.528 -33.720 1.00 65.94 146 ASP A N 1
ATOM 1171 C CA . ASP A 1 146 ? 7.438 19.388 -34.731 1.00 65.94 146 ASP A CA 1
ATOM 1172 C C . ASP A 1 146 ? 7.577 18.687 -36.102 1.00 65.94 146 ASP A C 1
ATOM 1174 O O . ASP A 1 146 ? 7.978 19.312 -37.084 1.00 65.94 146 ASP A O 1
ATOM 1178 N N . LYS A 1 147 ? 7.281 17.375 -36.214 1.00 63.19 147 LYS A N 1
ATOM 1179 C CA . LYS A 1 147 ? 7.554 16.602 -37.441 1.00 63.19 147 LYS A CA 1
ATOM 1180 C C . LYS A 1 147 ? 6.475 15.569 -37.777 1.00 63.19 147 LYS A C 1
ATOM 1182 O O . LYS A 1 147 ? 6.603 14.394 -37.441 1.00 63.19 147 LYS A O 1
ATOM 1187 N N . ASP A 1 148 ? 5.531 15.968 -38.636 1.00 62.31 148 ASP A N 1
ATOM 1188 C CA . ASP A 1 148 ? 4.588 15.074 -39.345 1.00 62.31 148 ASP A CA 1
ATOM 1189 C C . ASP A 1 148 ? 5.283 13.918 -40.099 1.00 62.31 148 ASP A C 1
ATOM 1191 O O . ASP A 1 148 ? 4.672 12.908 -40.428 1.00 62.31 148 ASP A O 1
ATOM 1195 N N . ARG A 1 149 ? 6.593 14.031 -40.357 1.00 63.47 149 ARG A N 1
ATOM 1196 C CA . ARG A 1 149 ? 7.388 13.071 -41.142 1.00 63.47 149 ARG A CA 1
ATOM 1197 C C . ARG A 1 149 ? 7.616 11.711 -40.481 1.00 63.47 149 ARG A C 1
ATOM 1199 O O . ARG A 1 149 ? 8.072 10.799 -41.163 1.00 63.47 149 ARG A O 1
ATOM 1206 N N . PHE A 1 150 ? 7.382 11.583 -39.178 1.00 71.44 150 PHE A N 1
ATOM 1207 C CA . PHE A 1 150 ? 7.702 10.361 -38.427 1.00 71.44 150 PHE A CA 1
ATOM 1208 C C . PHE A 1 150 ? 6.474 9.626 -37.899 1.00 71.44 150 PHE A C 1
ATOM 1210 O O . PHE A 1 150 ? 6.623 8.573 -37.280 1.00 71.44 150 PHE A O 1
ATOM 1217 N N . MET A 1 151 ? 5.276 10.170 -38.115 1.00 76.50 151 MET A N 1
ATOM 1218 C CA . MET A 1 151 ? 4.032 9.552 -37.674 1.00 76.50 151 MET A CA 1
ATOM 1219 C C . MET A 1 151 ? 3.644 8.437 -38.648 1.00 76.50 151 MET A C 1
ATOM 1221 O O . MET A 1 151 ? 3.502 8.677 -39.844 1.00 76.50 151 MET A O 1
ATOM 1225 N N . LEU A 1 152 ? 3.496 7.217 -38.132 1.00 70.50 152 LEU A N 1
ATOM 1226 C CA . LEU A 1 152 ? 2.953 6.096 -38.903 1.00 70.50 152 LEU A CA 1
ATOM 1227 C C . LEU A 1 152 ? 1.429 6.066 -38.771 1.00 70.50 152 LEU A C 1
ATOM 1229 O O . LEU A 1 152 ? 0.721 6.040 -39.770 1.00 70.50 152 LEU A O 1
ATOM 1233 N N . GLU A 1 153 ? 0.947 6.106 -37.528 1.00 75.94 153 GLU A N 1
ATOM 1234 C CA . GLU A 1 153 ? -0.466 6.071 -37.142 1.00 75.94 153 GLU A CA 1
ATOM 1235 C C . GLU A 1 153 ? -0.652 6.819 -35.811 1.00 75.94 153 GLU A C 1
ATOM 1237 O O . GLU A 1 153 ? 0.323 7.248 -35.182 1.00 75.94 153 GLU A O 1
ATOM 1242 N N . GLU A 1 154 ? -1.897 6.982 -35.350 1.00 78.00 154 GLU A N 1
ATOM 1243 C CA . GLU A 1 154 ? -2.187 7.719 -34.119 1.00 78.00 154 GLU A CA 1
ATOM 1244 C C . GLU A 1 154 ? -1.441 7.122 -32.910 1.00 78.00 154 GLU A C 1
ATOM 1246 O O . GLU A 1 154 ? -1.761 6.045 -32.413 1.00 78.00 154 GLU A O 1
ATOM 1251 N N . GLY A 1 155 ? -0.454 7.862 -32.395 1.00 77.69 155 GLY A N 1
ATOM 1252 C CA . GLY A 1 155 ? 0.345 7.441 -31.241 1.00 77.69 155 GLY A CA 1
ATOM 1253 C C . GLY A 1 155 ? 1.553 6.560 -31.570 1.00 77.69 155 GLY A C 1
ATOM 1254 O O . GLY A 1 155 ? 2.262 6.174 -30.642 1.00 77.69 155 GLY A O 1
ATOM 1255 N N . PHE A 1 156 ? 1.837 6.298 -32.850 1.00 84.62 156 PHE A N 1
ATOM 1256 C CA . PHE A 1 156 ? 3.003 5.532 -33.290 1.00 84.62 156 PHE A CA 1
ATOM 1257 C C . PHE A 1 156 ? 3.940 6.380 -34.143 1.00 84.62 156 PHE A C 1
ATOM 1259 O O . PHE A 1 156 ? 3.563 6.912 -35.188 1.00 84.62 156 PHE A O 1
ATOM 1266 N N . TYR A 1 157 ? 5.196 6.451 -33.706 1.00 86.06 157 TYR A N 1
ATOM 1267 C CA . TYR A 1 157 ? 6.240 7.224 -34.366 1.00 86.06 157 TYR A CA 1
ATOM 1268 C C . TYR A 1 157 ? 7.442 6.340 -34.679 1.00 86.06 157 TYR A C 1
ATOM 1270 O O . TYR A 1 157 ? 7.836 5.506 -33.860 1.00 86.06 157 TYR A O 1
ATOM 1278 N N . ARG A 1 158 ? 8.044 6.533 -35.854 1.00 86.38 158 ARG A N 1
ATOM 1279 C CA . ARG A 1 158 ? 9.227 5.791 -36.294 1.00 86.38 158 ARG A CA 1
ATOM 1280 C C . ARG A 1 158 ? 10.169 6.684 -37.089 1.00 86.38 158 ARG A C 1
ATOM 1282 O O . ARG A 1 158 ? 9.757 7.410 -37.985 1.00 86.38 158 ARG A O 1
ATOM 1289 N N . PHE A 1 159 ? 11.455 6.549 -36.800 1.00 86.75 159 PHE A N 1
ATOM 1290 C CA . PHE A 1 159 ? 12.537 7.135 -37.579 1.00 86.75 159 PHE A CA 1
ATOM 1291 C C . PHE A 1 159 ? 13.767 6.218 -37.542 1.00 86.75 159 PHE A C 1
ATOM 1293 O O . PHE A 1 159 ? 13.864 5.339 -36.685 1.00 86.75 159 PHE A O 1
ATOM 1300 N N . GLY A 1 160 ? 14.685 6.414 -38.492 1.00 85.12 160 GLY A N 1
ATOM 1301 C CA . GLY A 1 160 ? 15.849 5.551 -38.711 1.00 85.12 160 GLY A CA 1
ATOM 1302 C C . GLY A 1 160 ? 15.641 4.515 -39.819 1.00 85.12 160 GLY A C 1
ATOM 1303 O O . GLY A 1 160 ? 14.554 4.382 -40.384 1.00 85.12 160 GLY A O 1
ATOM 1304 N N . GLU A 1 161 ? 16.705 3.788 -40.143 1.00 82.69 161 GLU A N 1
ATOM 1305 C CA . GLU A 1 161 ? 16.719 2.808 -41.230 1.00 82.69 161 GLU A CA 1
ATOM 1306 C C . GLU A 1 161 ? 16.269 1.422 -40.758 1.00 82.69 161 GLU A C 1
ATOM 1308 O O . GLU A 1 161 ? 16.438 1.032 -39.599 1.00 82.69 161 GLU A O 1
ATOM 1313 N N . ASN A 1 162 ? 15.675 0.649 -41.668 1.00 76.06 162 ASN A N 1
ATOM 1314 C CA . ASN A 1 162 ? 15.310 -0.730 -41.378 1.00 76.06 162 ASN A CA 1
ATOM 1315 C C . ASN A 1 162 ? 16.527 -1.633 -41.601 1.00 76.06 162 ASN A C 1
ATOM 1317 O O . ASN A 1 162 ? 16.790 -2.063 -42.719 1.00 76.06 162 ASN A O 1
ATOM 1321 N N . LEU A 1 163 ? 17.279 -1.897 -40.536 1.00 74.50 163 LEU A N 1
ATOM 1322 C CA . LEU A 1 163 ? 18.410 -2.819 -40.587 1.00 74.50 163 LEU A CA 1
ATOM 1323 C C . LEU A 1 163 ? 17.923 -4.274 -40.555 1.00 74.50 163 LEU A C 1
ATOM 1325 O O . LEU A 1 163 ? 17.037 -4.617 -39.765 1.00 74.50 163 LEU A O 1
ATOM 1329 N N . HIS A 1 164 ? 18.520 -5.116 -41.401 1.00 73.25 164 HIS A N 1
ATOM 1330 C CA . HIS A 1 164 ? 18.391 -6.568 -41.314 1.00 73.25 164 HIS A CA 1
ATOM 1331 C C . HIS A 1 164 ? 19.281 -7.068 -40.172 1.00 73.25 164 HIS A C 1
ATOM 1333 O O . HIS A 1 164 ? 20.434 -6.647 -40.054 1.00 73.25 164 HIS A O 1
ATOM 1339 N N . PHE A 1 165 ? 18.738 -7.916 -39.303 1.00 71.12 165 PHE A N 1
ATOM 1340 C CA . PHE A 1 165 ? 19.494 -8.452 -38.177 1.00 71.12 165 PHE A CA 1
ATOM 1341 C C . PHE A 1 165 ? 20.308 -9.665 -38.637 1.00 71.12 165 PHE A C 1
ATOM 1343 O O . PHE A 1 165 ? 19.799 -10.448 -39.437 1.00 71.12 165 PHE A O 1
ATOM 1350 N N . PRO A 1 166 ? 21.546 -9.847 -38.150 1.00 67.62 166 PRO A N 1
ATOM 1351 C CA . PRO A 1 166 ? 22.212 -11.133 -38.294 1.00 67.62 166 PRO A CA 1
ATOM 1352 C C . PRO A 1 166 ? 21.387 -12.192 -37.550 1.00 67.62 166 PRO A C 1
ATOM 1354 O O . PRO A 1 166 ? 21.002 -11.968 -36.401 1.00 67.62 166 PRO A O 1
ATOM 1357 N N . GLU A 1 167 ? 21.096 -13.317 -38.205 1.00 65.00 167 GLU A N 1
ATOM 1358 C CA . GLU A 1 167 ? 20.490 -14.474 -37.544 1.00 65.00 167 GLU A CA 1
ATOM 1359 C C . GLU A 1 167 ? 21.409 -14.919 -36.400 1.00 65.00 167 GLU A C 1
ATOM 1361 O O . GLU A 1 167 ? 22.599 -15.164 -36.602 1.00 65.00 167 GLU A O 1
ATOM 1366 N N . SER A 1 168 ? 20.877 -14.971 -35.179 1.00 66.25 168 SER A N 1
ATOM 1367 C CA . SER A 1 168 ? 21.570 -15.604 -34.060 1.00 66.25 168 SER A CA 1
ATOM 1368 C C . SER A 1 168 ? 21.164 -17.069 -34.003 1.00 66.25 168 SER A C 1
ATOM 1370 O O . SER A 1 168 ? 19.968 -17.360 -33.958 1.00 66.25 168 SER A O 1
ATOM 1372 N N . GLU A 1 169 ? 22.135 -17.979 -33.954 1.00 65.44 169 GLU A N 1
ATOM 1373 C CA . GLU A 1 169 ? 21.862 -19.382 -33.642 1.00 65.44 169 GLU A CA 1
ATOM 1374 C C . GLU A 1 169 ? 21.285 -19.470 -32.225 1.00 65.44 169 GLU A C 1
ATOM 1376 O O . GLU A 1 169 ? 21.971 -19.201 -31.238 1.00 65.44 169 GLU A O 1
ATOM 1381 N N . LEU A 1 170 ? 19.997 -19.799 -32.133 1.00 67.25 170 LEU A N 1
ATOM 1382 C CA . LEU A 1 170 ? 19.356 -20.097 -30.860 1.00 67.25 170 LEU A CA 1
ATOM 1383 C C . LEU A 1 170 ? 19.918 -21.414 -30.327 1.00 67.25 170 LEU A C 1
ATOM 1385 O O . LEU A 1 170 ? 20.050 -22.395 -31.068 1.00 67.25 170 LEU A O 1
ATOM 1389 N N . ILE A 1 171 ? 20.215 -21.451 -29.030 1.00 69.31 171 ILE A N 1
ATOM 1390 C CA . ILE A 1 171 ? 20.540 -22.710 -28.364 1.00 69.31 171 ILE A CA 1
ATOM 1391 C C . ILE A 1 171 ? 19.301 -23.602 -28.456 1.00 69.31 171 ILE A C 1
ATOM 1393 O O . ILE A 1 171 ? 18.201 -23.188 -28.091 1.00 69.31 171 ILE A O 1
ATOM 1397 N N . LYS A 1 172 ? 19.473 -24.829 -28.964 1.00 65.31 172 LYS A N 1
ATOM 1398 C CA . LYS A 1 172 ? 18.386 -25.809 -28.989 1.00 65.31 172 LYS A CA 1
ATOM 1399 C C . LYS A 1 172 ? 17.968 -26.132 -27.560 1.00 65.31 172 LYS A C 1
ATOM 1401 O O . LYS A 1 172 ? 18.775 -26.524 -26.727 1.00 65.31 172 LYS A O 1
ATOM 1406 N N . ASP A 1 173 ? 16.677 -25.991 -27.341 1.00 62.19 173 ASP A N 1
ATOM 1407 C CA . ASP A 1 173 ? 15.976 -25.951 -26.064 1.00 62.19 173 ASP A CA 1
ATOM 1408 C C . ASP A 1 173 ? 15.846 -27.316 -25.350 1.00 62.19 173 ASP A C 1
ATOM 1410 O O . ASP A 1 173 ? 14.909 -27.555 -24.593 1.00 62.19 173 ASP A O 1
ATOM 1414 N N . SER A 1 174 ? 16.728 -28.277 -25.651 1.00 59.47 174 SER A N 1
ATOM 1415 C CA . SER A 1 174 ? 16.458 -29.700 -25.402 1.00 59.47 174 SER A CA 1
ATOM 1416 C C . SER A 1 174 ? 16.499 -30.132 -23.935 1.00 59.47 174 SER A C 1
ATOM 1418 O O . SER A 1 174 ? 15.964 -31.194 -23.634 1.00 59.47 174 SER A O 1
ATOM 1420 N N . ASP A 1 175 ? 17.064 -29.320 -23.034 1.00 64.25 175 ASP A N 1
ATOM 1421 C CA . ASP A 1 175 ? 17.278 -29.692 -21.625 1.00 64.25 175 ASP A CA 1
ATOM 1422 C C . ASP A 1 175 ? 16.591 -28.752 -20.610 1.00 64.25 175 ASP A C 1
ATOM 1424 O O . ASP A 1 175 ? 16.849 -28.840 -19.406 1.00 64.25 175 ASP A O 1
ATOM 1428 N N . PHE A 1 176 ? 15.707 -27.849 -21.050 1.00 68.56 176 PHE A N 1
ATOM 1429 C CA . PHE A 1 176 ? 15.001 -26.944 -20.136 1.00 68.56 176 PHE A CA 1
ATOM 1430 C C . PHE A 1 176 ? 13.710 -27.563 -19.590 1.00 68.56 176 PHE A C 1
ATOM 1432 O O . PHE A 1 176 ? 12.842 -28.028 -20.326 1.00 68.56 176 PHE A O 1
ATOM 1439 N N . TYR A 1 177 ? 13.553 -27.524 -18.263 1.00 70.69 177 TYR A N 1
ATOM 1440 C CA . TYR A 1 177 ? 12.285 -27.844 -17.613 1.00 70.69 177 TYR A CA 1
ATOM 1441 C C . TYR A 1 177 ? 11.381 -26.609 -17.608 1.00 70.69 177 TYR A C 1
ATOM 1443 O O . TYR A 1 177 ? 11.586 -25.667 -16.837 1.00 70.69 177 TYR A O 1
ATOM 1451 N N . TYR A 1 178 ? 10.362 -26.622 -18.462 1.00 69.69 178 TYR A N 1
ATOM 1452 C CA . TYR A 1 178 ? 9.349 -25.577 -18.512 1.00 69.69 178 TYR A CA 1
ATOM 1453 C C . TYR A 1 178 ? 8.282 -25.806 -17.444 1.00 69.69 178 TYR A C 1
ATOM 1455 O O . TYR A 1 178 ? 7.640 -26.854 -17.384 1.00 69.69 178 TYR A O 1
ATOM 1463 N N . LEU A 1 179 ? 8.049 -24.800 -16.602 1.00 71.25 179 LEU A N 1
ATOM 1464 C CA . LEU A 1 179 ? 6.908 -24.820 -15.694 1.00 71.25 179 LEU A CA 1
ATOM 1465 C C . LEU A 1 179 ? 5.619 -24.664 -16.512 1.00 71.25 179 LEU A C 1
ATOM 1467 O O . LEU A 1 179 ? 5.298 -23.564 -16.953 1.00 71.25 179 LEU A O 1
ATOM 1471 N N . GLU A 1 180 ? 4.850 -25.744 -16.662 1.00 72.12 180 GLU A N 1
ATOM 1472 C CA . GLU A 1 180 ? 3.552 -25.729 -17.364 1.00 72.12 180 GLU A CA 1
ATOM 1473 C C . GLU A 1 180 ? 2.538 -24.764 -16.726 1.00 72.12 180 GLU A C 1
ATOM 1475 O O . GLU A 1 180 ? 1.655 -24.224 -17.394 1.00 72.12 180 GLU A O 1
ATOM 1480 N N . LYS A 1 181 ? 2.665 -24.530 -15.414 1.00 64.62 181 LYS A N 1
ATOM 1481 C CA . LYS A 1 181 ? 1.871 -23.558 -14.660 1.00 64.62 181 LYS A CA 1
ATOM 1482 C C . LYS A 1 181 ? 2.740 -22.803 -13.669 1.00 64.62 181 LYS A C 1
ATOM 1484 O O . LYS A 1 181 ? 3.220 -23.364 -12.686 1.00 64.62 181 LYS A O 1
ATOM 1489 N N . PHE A 1 182 ? 2.851 -21.496 -13.871 1.00 65.69 182 PHE A N 1
ATOM 1490 C CA . PHE A 1 182 ? 3.324 -20.582 -12.841 1.00 65.69 182 PHE A CA 1
ATOM 1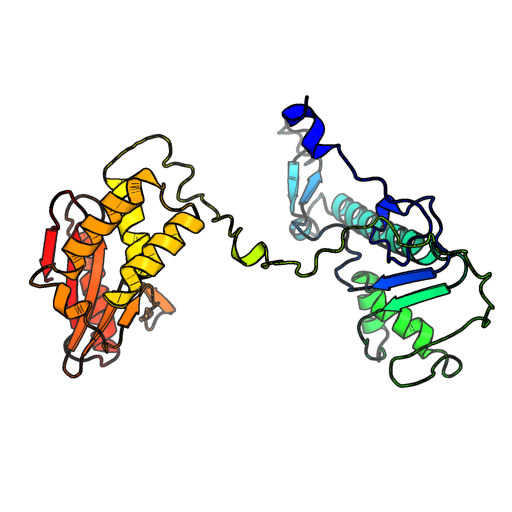491 C C . PHE A 1 182 ? 2.130 -20.145 -11.984 1.00 65.69 182 PHE A C 1
ATOM 1493 O O . PHE A 1 182 ? 1.359 -19.269 -12.375 1.00 65.69 182 PHE A O 1
ATOM 1500 N N . ASN A 1 183 ? 1.958 -20.757 -10.808 1.00 60.41 183 ASN A N 1
ATOM 1501 C CA . ASN A 1 183 ? 0.970 -20.318 -9.815 1.00 60.41 183 ASN A CA 1
ATOM 1502 C C . ASN A 1 183 ? 1.469 -19.041 -9.111 1.00 60.41 183 ASN A C 1
ATOM 1504 O O . ASN A 1 183 ? 1.774 -19.035 -7.921 1.00 60.41 183 ASN A O 1
ATOM 1508 N N . GLY A 1 184 ? 1.605 -17.957 -9.873 1.00 55.03 184 GLY A N 1
ATOM 1509 C CA . GLY A 1 184 ? 1.987 -16.646 -9.371 1.00 55.03 184 GLY A CA 1
ATOM 1510 C C . GLY A 1 184 ? 0.777 -15.936 -8.789 1.00 55.03 184 GLY A C 1
ATOM 1511 O O . GLY A 1 184 ? 0.029 -15.280 -9.509 1.00 55.03 184 GLY A O 1
ATOM 1512 N N . ALA A 1 185 ? 0.571 -16.051 -7.484 1.00 60.25 185 ALA A N 1
ATOM 1513 C CA . ALA A 1 185 ? -0.400 -15.219 -6.800 1.00 60.25 185 ALA A CA 1
ATOM 1514 C C . ALA A 1 185 ? 0.261 -13.870 -6.450 1.00 60.25 185 ALA A C 1
ATOM 1516 O O . ALA A 1 185 ? 1.427 -13.828 -6.059 1.00 60.25 185 ALA A O 1
ATOM 1517 N N . SER A 1 186 ? -0.441 -12.745 -6.645 1.00 55.41 186 SER A N 1
ATOM 1518 C CA . SER A 1 186 ? 0.114 -11.409 -6.371 1.00 55.41 186 SER A CA 1
ATOM 1519 C C . SER A 1 186 ? 0.598 -11.345 -4.926 1.00 55.41 186 SER A C 1
ATOM 1521 O O . SER A 1 186 ? -0.228 -11.363 -4.019 1.00 55.41 186 SER A O 1
ATOM 1523 N N . TRP A 1 187 ? 1.911 -11.241 -4.694 1.00 57.94 187 TRP A N 1
ATOM 1524 C CA . TRP A 1 187 ? 2.478 -11.163 -3.342 1.00 57.94 187 TRP A CA 1
ATOM 1525 C C . TRP A 1 187 ? 1.868 -10.017 -2.527 1.00 57.94 187 TRP A C 1
ATOM 1527 O O . TRP A 1 187 ? 1.749 -10.138 -1.317 1.00 57.94 187 TRP A O 1
ATOM 1537 N N . ARG A 1 188 ? 1.385 -8.947 -3.178 1.00 56.66 188 ARG A N 1
ATOM 1538 C CA . ARG A 1 188 ? 0.650 -7.850 -2.524 1.00 56.66 188 ARG A CA 1
ATOM 1539 C C . ARG A 1 188 ? -0.643 -8.304 -1.835 1.00 56.66 188 ARG A C 1
ATOM 1541 O O . ARG A 1 188 ? -1.098 -7.628 -0.926 1.00 56.66 188 ARG A O 1
ATOM 1548 N N . ASN A 1 189 ? -1.217 -9.435 -2.244 1.00 53.47 189 ASN A N 1
ATOM 1549 C CA . ASN A 1 189 ? -2.384 -10.034 -1.596 1.00 53.47 189 ASN A CA 1
ATOM 1550 C C . ASN A 1 189 ? -2.006 -10.895 -0.373 1.00 53.47 189 ASN A C 1
ATOM 1552 O O . ASN A 1 189 ? -2.889 -11.228 0.409 1.00 53.47 189 ASN A O 1
ATOM 1556 N N . TYR A 1 190 ? -0.725 -11.253 -0.207 1.00 52.47 190 TYR A N 1
ATOM 1557 C CA . TYR A 1 190 ? -0.223 -12.121 0.875 1.00 52.47 190 TYR A CA 1
ATOM 1558 C C . TYR A 1 190 ? 0.655 -11.372 1.882 1.00 52.47 190 TYR A C 1
ATOM 1560 O O . TYR A 1 190 ? 0.681 -11.709 3.058 1.00 52.47 190 TYR A O 1
ATOM 1568 N N . LEU A 1 191 ? 1.358 -10.336 1.430 1.00 49.19 191 LEU A N 1
ATOM 1569 C CA . LEU A 1 191 ? 2.244 -9.479 2.210 1.00 49.19 191 LEU A CA 1
ATOM 1570 C C . LEU A 1 191 ? 1.579 -8.112 2.381 1.00 49.19 191 LEU A C 1
ATOM 1572 O O . LEU A 1 191 ? 2.026 -7.096 1.852 1.00 49.19 191 LEU A O 1
ATOM 1576 N N . ASN A 1 192 ? 0.499 -8.093 3.159 1.00 47.78 192 ASN A N 1
ATOM 1577 C CA . ASN A 1 192 ? 0.175 -6.896 3.916 1.00 47.78 192 ASN A CA 1
ATOM 1578 C C . ASN A 1 192 ? 1.079 -6.921 5.145 1.00 47.78 192 ASN A C 1
ATOM 1580 O O . ASN A 1 192 ? 0.755 -7.555 6.145 1.00 47.78 192 ASN A O 1
ATOM 1584 N N . LEU A 1 193 ? 2.228 -6.244 5.068 1.00 46.72 193 LEU A N 1
ATOM 1585 C CA . LEU A 1 193 ? 2.902 -5.795 6.280 1.00 46.72 193 LEU A CA 1
ATOM 1586 C C . LEU A 1 193 ? 1.907 -4.865 6.969 1.00 46.72 193 LEU A C 1
ATOM 1588 O O . LEU A 1 193 ? 1.776 -3.699 6.592 1.00 46.72 193 LEU A O 1
ATOM 1592 N N . SER A 1 194 ? 1.135 -5.403 7.918 1.00 46.31 194 SER A N 1
ATOM 1593 C CA . SER A 1 194 ? 0.385 -4.547 8.822 1.00 46.31 194 SER A CA 1
ATOM 1594 C C . SER A 1 194 ? 1.426 -3.603 9.412 1.00 46.31 194 SER A C 1
ATOM 1596 O O . SER A 1 194 ? 2.494 -4.047 9.840 1.00 46.31 194 SER A O 1
ATOM 1598 N N . ASN A 1 195 ? 1.177 -2.297 9.340 1.00 41.75 195 ASN A N 1
ATOM 1599 C CA . ASN A 1 195 ? 1.949 -1.344 10.116 1.00 41.75 195 ASN A CA 1
ATOM 1600 C C . ASN A 1 195 ? 1.633 -1.691 11.571 1.00 41.75 195 ASN A C 1
ATOM 1602 O O . ASN A 1 195 ? 0.666 -1.208 12.158 1.00 41.75 195 ASN A O 1
ATOM 1606 N N . SER A 1 196 ? 2.396 -2.632 12.109 1.00 45.25 196 SER A N 1
ATOM 1607 C CA . SER A 1 196 ? 2.148 -3.294 13.372 1.00 45.25 196 SER A CA 1
ATOM 1608 C C . SER A 1 196 ? 2.571 -2.397 14.518 1.00 45.25 196 SER A C 1
ATOM 1610 O O . SER A 1 196 ? 2.940 -2.912 15.558 1.00 45.25 196 SER A O 1
ATOM 1612 N N . SER A 1 197 ? 2.509 -1.071 14.382 1.00 45.84 197 SER A N 1
ATOM 1613 C CA . SER A 1 197 ? 2.716 -0.175 15.518 1.00 45.84 197 SER A CA 1
ATOM 1614 C C . SER A 1 197 ? 1.724 -0.465 16.650 1.00 45.84 197 SER A C 1
ATOM 1616 O O . SER A 1 197 ? 2.022 -0.167 17.797 1.00 45.84 197 SER A O 1
ATOM 1618 N N . LYS A 1 198 ? 0.585 -1.119 16.361 1.00 49.62 198 LYS A N 1
ATOM 1619 C CA . LYS A 1 198 ? -0.319 -1.680 17.379 1.00 49.62 198 LYS A CA 1
ATOM 1620 C C . LYS A 1 198 ? 0.189 -2.966 18.058 1.00 49.62 198 LYS A C 1
ATOM 1622 O O . LYS A 1 198 ? -0.252 -3.250 19.162 1.00 49.62 198 LYS A O 1
ATOM 1627 N N . PHE A 1 199 ? 1.075 -3.739 17.425 1.00 47.72 199 PHE A N 1
ATOM 1628 C CA . PHE A 1 199 ? 1.504 -5.071 17.883 1.00 47.72 199 PHE A CA 1
ATOM 1629 C C . PHE A 1 199 ? 3.001 -5.189 18.228 1.00 47.72 199 PHE A C 1
ATOM 1631 O O . PHE A 1 199 ? 3.359 -6.091 18.977 1.00 47.72 199 PHE A O 1
ATOM 1638 N N . THR A 1 200 ? 3.882 -4.291 17.767 1.00 45.62 200 THR A N 1
ATOM 1639 C CA . THR A 1 200 ? 5.323 -4.314 18.110 1.00 45.62 200 THR A CA 1
ATOM 1640 C C . THR A 1 200 ? 5.596 -4.040 19.588 1.00 45.62 200 THR A C 1
ATOM 1642 O O . THR A 1 200 ? 6.621 -4.478 20.096 1.00 45.62 200 THR A O 1
ATOM 1645 N N . ASP A 1 201 ? 4.671 -3.386 20.296 1.00 43.97 201 ASP A N 1
ATOM 1646 C CA . ASP A 1 201 ? 4.776 -3.186 21.747 1.00 43.97 201 ASP A CA 1
ATOM 1647 C C . ASP A 1 201 ? 4.196 -4.359 22.564 1.00 43.97 201 ASP A C 1
ATOM 1649 O O . ASP A 1 201 ? 4.354 -4.397 23.783 1.00 43.97 201 ASP A O 1
ATOM 1653 N N . LEU A 1 202 ? 3.558 -5.345 21.918 1.00 46.25 202 LEU A N 1
ATOM 1654 C CA . LEU A 1 202 ? 2.862 -6.451 22.590 1.00 46.25 202 LEU A CA 1
ATOM 1655 C C . LEU A 1 202 ? 3.737 -7.696 22.820 1.00 46.25 202 LEU A C 1
ATOM 1657 O O . LEU A 1 202 ? 3.331 -8.596 23.547 1.00 46.25 202 LEU A O 1
ATOM 1661 N N . GLU A 1 203 ? 4.962 -7.760 22.289 1.00 46.12 203 GLU A N 1
ATOM 1662 C CA . GLU A 1 203 ? 5.843 -8.925 22.505 1.00 46.12 203 GLU A CA 1
ATOM 1663 C C . GLU A 1 203 ? 6.342 -9.079 23.958 1.00 46.12 203 GLU A C 1
ATOM 1665 O O . GLU A 1 203 ? 6.932 -10.106 24.296 1.00 46.12 203 GLU A O 1
ATOM 1670 N N . LYS A 1 204 ? 6.101 -8.098 24.842 1.00 45.00 204 LYS A N 1
ATOM 1671 C CA . LYS A 1 204 ? 6.608 -8.121 26.228 1.00 45.00 204 LYS A CA 1
ATOM 1672 C C . LYS A 1 204 ? 5.615 -8.561 27.303 1.00 45.00 204 LYS A C 1
ATOM 1674 O O . LYS A 1 204 ? 6.055 -8.822 28.418 1.00 45.00 204 LYS A O 1
ATOM 1679 N N . GLU A 1 205 ? 4.329 -8.729 27.002 1.00 41.81 205 GLU A N 1
ATOM 1680 C CA . GLU A 1 205 ? 3.353 -9.199 27.993 1.00 41.81 205 GLU A CA 1
ATOM 1681 C C . GLU A 1 205 ? 2.366 -10.177 27.357 1.00 41.81 205 GLU A C 1
ATOM 1683 O O . GLU A 1 205 ? 1.402 -9.758 26.732 1.00 41.81 205 GLU A O 1
ATOM 1688 N N . TYR A 1 206 ? 2.538 -11.487 27.569 1.00 43.84 206 TYR A N 1
ATOM 1689 C CA . TYR A 1 206 ? 1.439 -12.448 27.407 1.00 43.84 206 TYR A CA 1
ATOM 1690 C C . TYR A 1 206 ? 0.359 -12.145 28.459 1.00 43.84 206 TYR A C 1
ATOM 1692 O O . TYR A 1 206 ? 0.275 -12.795 29.500 1.00 43.84 206 TYR A O 1
ATOM 1700 N N . SER A 1 207 ? -0.439 -11.110 28.219 1.00 56.56 207 SER A N 1
ATOM 1701 C CA . SER A 1 207 ? -1.570 -10.722 29.047 1.00 56.56 207 SER A CA 1
ATOM 1702 C C . SER A 1 207 ? -2.872 -11.055 28.318 1.00 56.56 207 SER A C 1
ATOM 1704 O O . SER A 1 207 ? -2.946 -11.103 27.087 1.00 56.56 207 SER A O 1
ATOM 1706 N N . SER A 1 208 ? -3.938 -11.268 29.086 1.00 58.78 208 SER A N 1
ATOM 1707 C CA . SER A 1 208 ? -5.312 -11.487 28.606 1.00 58.78 208 SER A CA 1
ATOM 1708 C C . SER A 1 208 ? -5.822 -10.416 27.624 1.00 58.78 208 SER A C 1
ATOM 1710 O O . SER A 1 208 ? -6.829 -10.620 26.948 1.00 58.78 208 SER A O 1
ATOM 1712 N N . GLN A 1 209 ? -5.125 -9.282 27.510 1.00 63.16 209 GLN A N 1
ATOM 1713 C CA . GLN A 1 209 ? -5.437 -8.194 26.589 1.00 63.16 209 GLN A CA 1
ATOM 1714 C C . GLN A 1 209 ? -5.066 -8.542 25.142 1.00 63.16 209 GLN A C 1
ATOM 1716 O O . GLN A 1 209 ? -5.869 -8.272 24.253 1.00 63.16 209 GLN A O 1
ATOM 1721 N N . ILE A 1 210 ? -3.921 -9.197 24.903 1.00 72.00 210 ILE A N 1
ATOM 1722 C CA . ILE A 1 210 ? -3.507 -9.636 23.555 1.00 72.00 210 ILE A CA 1
ATOM 1723 C C . ILE A 1 210 ? -4.501 -10.656 23.004 1.00 72.00 210 ILE A C 1
ATOM 1725 O O . ILE A 1 210 ? -4.942 -10.554 21.862 1.00 72.00 210 ILE A O 1
ATOM 1729 N N . TRP A 1 211 ? -4.905 -11.605 23.850 1.00 82.19 211 TRP A N 1
ATOM 1730 C CA . TRP A 1 211 ? -5.916 -12.598 23.504 1.00 82.19 211 TRP A CA 1
ATOM 1731 C C . TRP A 1 211 ? -7.220 -11.951 23.029 1.00 82.19 211 TRP A C 1
ATOM 1733 O O . TRP A 1 211 ? -7.751 -12.295 21.975 1.00 82.19 211 TRP A O 1
ATOM 1743 N N . GLY A 1 212 ? -7.719 -10.978 23.795 1.00 83.12 212 GLY A N 1
ATOM 1744 C CA . GLY A 1 212 ? -8.937 -10.261 23.445 1.00 83.12 212 GLY A CA 1
ATOM 1745 C C . GLY A 1 212 ? -8.809 -9.462 22.145 1.00 83.12 212 GLY A C 1
ATOM 1746 O O . GLY A 1 212 ? -9.781 -9.386 21.398 1.00 83.12 212 GLY A O 1
ATOM 1747 N N . VAL A 1 213 ? -7.621 -8.927 21.838 1.00 83.69 213 VAL A N 1
ATOM 1748 C CA . VAL A 1 213 ? -7.347 -8.273 20.547 1.00 83.69 213 VAL A CA 1
ATOM 1749 C C . VAL A 1 213 ? -7.448 -9.280 19.402 1.00 83.69 213 VAL A C 1
ATOM 1751 O O . VAL A 1 213 ? -8.117 -8.998 18.416 1.00 83.69 213 VAL A O 1
ATOM 1754 N N . TYR A 1 214 ? -6.867 -10.476 19.533 1.00 88.69 214 TYR A N 1
ATOM 1755 C CA . TYR A 1 214 ? -6.982 -11.501 18.489 1.00 88.69 214 TYR A CA 1
ATOM 1756 C C . TYR A 1 214 ? -8.425 -11.938 18.252 1.00 88.69 214 TYR A C 1
ATOM 1758 O O . TYR A 1 214 ? -8.847 -12.072 17.106 1.00 88.69 214 TYR A O 1
ATOM 1766 N N . VAL A 1 215 ? -9.194 -12.140 19.323 1.00 91.44 215 VAL A N 1
ATOM 1767 C CA . VAL A 1 215 ? -10.611 -12.492 19.197 1.00 91.44 215 VAL A CA 1
ATOM 1768 C C . VAL A 1 215 ? -11.388 -11.360 18.521 1.00 91.44 215 VAL A C 1
ATOM 1770 O O . VAL A 1 215 ? -12.148 -11.642 17.601 1.00 91.44 215 VAL A O 1
ATOM 1773 N N . HIS A 1 216 ? -11.182 -10.100 18.924 1.00 90.75 216 HIS A N 1
ATOM 1774 C CA . HIS A 1 216 ? -11.826 -8.932 18.302 1.00 90.75 216 HIS A CA 1
ATOM 1775 C C . HIS A 1 216 ? -11.540 -8.862 16.794 1.00 90.75 216 HIS A C 1
ATOM 1777 O O . HIS A 1 216 ? -12.478 -8.846 15.997 1.00 90.75 216 HIS A O 1
ATOM 1783 N N . GLU A 1 217 ? -10.269 -8.956 16.398 1.00 89.38 217 GLU A N 1
ATOM 1784 C CA . GLU A 1 217 ? -9.855 -8.885 14.990 1.00 89.38 217 GLU A CA 1
ATOM 1785 C C . GLU A 1 217 ? -10.453 -10.025 14.148 1.00 89.38 217 GLU A C 1
ATOM 1787 O O . GLU A 1 217 ? -10.907 -9.806 13.026 1.00 89.38 217 GLU A O 1
ATOM 1792 N N . VAL A 1 218 ? -10.523 -11.252 14.682 1.00 94.12 218 VAL A N 1
ATOM 1793 C CA . VAL A 1 218 ? -11.159 -12.369 13.960 1.00 94.12 218 VAL A CA 1
ATOM 1794 C C . VAL A 1 218 ? -12.678 -12.176 13.869 1.00 94.12 218 VAL A C 1
ATOM 1796 O O . VAL A 1 218 ? -13.273 -12.492 12.838 1.00 94.12 218 VAL A O 1
ATOM 1799 N N . MET A 1 219 ? -13.320 -11.640 14.912 1.00 94.38 219 MET A N 1
ATOM 1800 C CA . MET A 1 219 ? -14.764 -11.370 14.925 1.00 94.38 219 MET A CA 1
ATOM 1801 C C . MET A 1 219 ? -15.176 -10.304 13.904 1.00 94.38 219 MET A C 1
ATOM 1803 O O . MET A 1 219 ? -16.270 -10.405 13.339 1.00 94.38 219 MET A O 1
ATOM 1807 N N . ALA A 1 220 ? -14.302 -9.339 13.603 1.00 93.75 220 ALA A N 1
ATOM 1808 C CA . ALA A 1 220 ? -14.535 -8.337 12.563 1.00 93.75 220 ALA A CA 1
ATOM 1809 C C . ALA A 1 220 ? -14.738 -8.964 11.165 1.00 93.75 220 ALA A C 1
ATOM 1811 O O . ALA A 1 220 ? -15.521 -8.452 10.361 1.00 93.75 220 ALA A O 1
ATOM 1812 N N . ASP A 1 221 ? -14.126 -10.123 10.896 1.00 94.12 221 ASP A N 1
ATOM 1813 C CA . ASP A 1 221 ? -14.258 -10.863 9.633 1.00 94.12 221 ASP A CA 1
ATOM 1814 C C . ASP A 1 221 ? -15.447 -11.858 9.612 1.00 94.12 221 ASP A C 1
ATOM 1816 O O . ASP A 1 221 ? -15.673 -12.528 8.600 1.00 94.12 221 ASP A O 1
ATOM 1820 N N . ILE A 1 222 ? -16.232 -11.970 10.695 1.00 95.69 222 ILE A N 1
ATOM 1821 C CA . ILE A 1 222 ? -17.335 -12.941 10.824 1.00 95.69 222 ILE A CA 1
ATOM 1822 C C . ILE A 1 222 ? -18.683 -12.228 10.720 1.00 95.69 222 ILE A C 1
ATOM 1824 O O . ILE A 1 222 ? -19.094 -11.513 11.636 1.00 95.69 222 ILE A O 1
ATOM 1828 N N . GLN A 1 223 ? -19.442 -12.453 9.646 1.00 94.25 223 GLN A N 1
ATOM 1829 C CA . GLN A 1 223 ? -20.818 -11.950 9.540 1.00 94.25 223 GLN A CA 1
ATOM 1830 C C . GLN A 1 223 ? -21.837 -12.992 9.990 1.00 94.25 223 GLN A C 1
ATOM 1832 O O . GLN A 1 223 ? -22.843 -12.641 10.605 1.00 94.25 223 GLN A O 1
ATOM 1837 N N . ASN A 1 224 ? -21.577 -14.270 9.744 1.00 93.38 224 ASN A N 1
ATOM 1838 C CA . ASN A 1 224 ? -22.439 -15.369 10.161 1.00 93.38 224 ASN A CA 1
ATOM 1839 C C . ASN A 1 224 ? -21.613 -16.606 10.558 1.00 93.38 224 ASN A C 1
ATOM 1841 O O . ASN A 1 224 ? -20.403 -16.663 10.352 1.00 93.38 224 ASN A O 1
ATOM 1845 N N . ILE A 1 225 ? -22.282 -17.625 11.100 1.00 92.25 225 ILE A N 1
ATOM 1846 C CA . ILE A 1 225 ? -21.638 -18.856 11.588 1.00 92.25 225 ILE A CA 1
ATOM 1847 C C . ILE A 1 225 ? -20.766 -19.588 10.549 1.00 92.25 225 ILE A C 1
ATOM 1849 O O . ILE A 1 225 ? -19.807 -20.259 10.921 1.00 92.25 225 ILE A O 1
ATOM 1853 N N . THR A 1 226 ? -21.050 -19.459 9.250 1.00 93.56 226 THR A N 1
ATOM 1854 C CA . THR A 1 226 ? -20.270 -20.135 8.197 1.00 93.56 226 THR A CA 1
ATOM 1855 C C . THR A 1 226 ? -18.950 -19.434 7.877 1.00 93.56 226 THR A C 1
ATOM 1857 O O . THR A 1 226 ? -18.063 -20.052 7.290 1.00 93.56 226 THR A O 1
ATOM 1860 N N . ASP A 1 227 ? -18.777 -18.183 8.316 1.00 94.31 227 ASP A N 1
ATOM 1861 C CA . ASP A 1 227 ? -17.558 -17.408 8.068 1.00 94.31 227 ASP A CA 1
ATOM 1862 C C . ASP A 1 227 ? -16.415 -17.786 9.020 1.00 94.31 227 ASP A C 1
ATOM 1864 O O . ASP A 1 227 ? -15.254 -17.516 8.714 1.00 94.31 227 ASP A O 1
ATOM 1868 N N . VAL A 1 228 ? -16.710 -18.450 10.145 1.00 94.56 228 VAL A N 1
ATOM 1869 C CA . VAL A 1 228 ? -15.735 -18.744 11.212 1.00 94.56 228 VAL A CA 1
ATOM 1870 C C . VAL A 1 228 ? -14.478 -19.459 10.692 1.00 94.56 228 VAL A C 1
ATOM 1872 O O . VAL A 1 228 ? -13.375 -18.968 10.951 1.00 94.56 228 VAL A O 1
ATOM 1875 N N . PRO A 1 229 ? -14.565 -20.555 9.903 1.00 94.94 229 PRO A N 1
ATOM 1876 C CA . PRO A 1 229 ? -13.365 -21.222 9.397 1.00 94.94 229 PRO A CA 1
ATOM 1877 C C . PRO A 1 229 ? -12.544 -20.322 8.465 1.00 94.94 229 PRO A C 1
ATOM 1879 O O . PRO A 1 229 ? -11.312 -20.359 8.483 1.00 94.94 229 PRO A O 1
ATOM 1882 N N . LYS A 1 230 ? -13.218 -19.495 7.656 1.00 94.88 230 LYS A N 1
ATOM 1883 C CA . LYS A 1 230 ? -12.576 -18.576 6.710 1.00 94.88 230 LYS A CA 1
ATOM 1884 C C . LYS A 1 230 ? -11.872 -17.432 7.441 1.00 94.88 230 LYS A C 1
ATOM 1886 O O . LYS A 1 230 ? -10.732 -17.131 7.093 1.00 94.88 230 LYS A O 1
ATOM 1891 N N . ALA A 1 231 ? -12.508 -16.848 8.455 1.00 95.12 231 ALA A N 1
ATOM 1892 C CA . ALA A 1 231 ? -11.943 -15.785 9.282 1.00 95.12 231 ALA A CA 1
ATOM 1893 C C . ALA A 1 231 ? -10.698 -16.268 10.045 1.00 95.12 231 ALA A C 1
ATOM 1895 O O . ALA A 1 231 ? -9.642 -15.642 9.967 1.00 95.12 231 ALA A O 1
ATOM 1896 N N . LEU A 1 232 ? -10.762 -17.450 10.672 1.00 94.06 232 LEU A N 1
ATOM 1897 C CA . LEU A 1 232 ? -9.609 -18.058 11.352 1.00 94.06 232 LEU A CA 1
ATOM 1898 C C . LEU A 1 232 ? -8.447 -18.352 10.394 1.00 94.06 232 LEU A C 1
ATOM 1900 O O . LEU A 1 232 ? -7.288 -18.106 10.724 1.00 94.06 232 LEU A O 1
ATOM 1904 N N . ASN A 1 233 ? -8.736 -18.885 9.203 1.00 92.56 233 ASN A N 1
ATOM 1905 C CA . ASN A 1 233 ? -7.705 -19.141 8.195 1.00 92.56 233 ASN A CA 1
ATOM 1906 C C . ASN A 1 233 ? -7.076 -17.841 7.690 1.00 92.56 233 ASN A C 1
ATOM 1908 O O . ASN A 1 233 ? -5.858 -17.773 7.549 1.00 92.56 233 ASN A O 1
ATOM 1912 N N . ARG A 1 234 ? -7.882 -16.802 7.451 1.00 90.06 234 ARG A N 1
ATOM 1913 C CA . ARG A 1 234 ? -7.385 -15.481 7.061 1.00 90.06 234 ARG A CA 1
ATOM 1914 C C . ARG A 1 234 ? -6.462 -14.903 8.129 1.00 90.06 234 ARG A C 1
ATOM 1916 O O . ARG A 1 234 ? -5.367 -14.475 7.782 1.00 90.06 234 ARG A O 1
ATOM 1923 N N . ALA A 1 235 ? -6.861 -14.944 9.398 1.00 88.56 235 ALA A N 1
ATOM 1924 C CA . ALA A 1 235 ? -6.036 -14.455 10.497 1.00 88.56 235 ALA A CA 1
ATOM 1925 C C . ALA A 1 235 ? -4.714 -15.229 10.623 1.00 88.56 235 ALA A C 1
ATOM 1927 O O . ALA A 1 235 ? -3.662 -14.619 10.808 1.00 88.56 235 ALA A O 1
ATOM 1928 N N . LEU A 1 236 ? -4.747 -16.555 10.448 1.00 88.31 236 LEU A N 1
ATOM 1929 C CA . LEU A 1 236 ? -3.542 -17.386 10.437 1.00 88.31 236 LEU A CA 1
ATOM 1930 C C . LEU A 1 236 ? -2.606 -17.013 9.278 1.00 88.31 236 LEU A C 1
ATOM 1932 O O . LEU A 1 236 ? -1.419 -16.785 9.488 1.00 88.31 236 LEU A O 1
ATOM 1936 N N . TYR A 1 237 ? -3.128 -16.941 8.051 1.00 84.38 237 TYR A N 1
ATOM 1937 C CA . TYR A 1 237 ? -2.315 -16.655 6.864 1.00 84.38 237 TYR A CA 1
ATOM 1938 C C . TYR A 1 237 ? -1.820 -15.207 6.808 1.00 84.38 237 TYR A C 1
ATOM 1940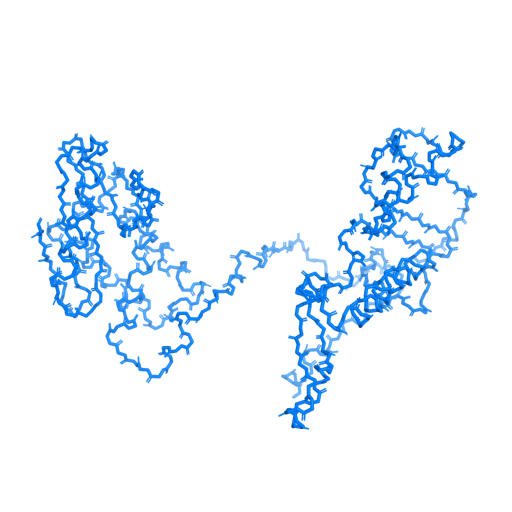 O O . TYR A 1 237 ? -0.773 -14.953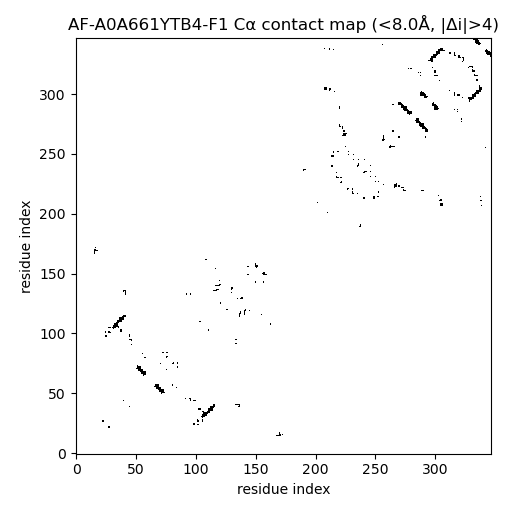 6.222 1.00 84.38 237 TYR A O 1
ATOM 1948 N N . ALA A 1 238 ? -2.533 -14.273 7.441 1.00 79.81 238 ALA A N 1
ATOM 1949 C CA . ALA A 1 238 ? -2.088 -12.895 7.629 1.00 79.81 238 ALA A CA 1
ATOM 1950 C C . ALA A 1 238 ? -1.037 -12.744 8.747 1.00 79.81 238 ALA A C 1
ATOM 1952 O O . ALA A 1 238 ? -0.522 -11.646 8.945 1.00 79.81 238 ALA A O 1
ATOM 1953 N N . GLY A 1 239 ? -0.734 -13.815 9.492 1.00 79.25 239 GLY A N 1
ATOM 1954 C CA . GLY A 1 239 ? 0.196 -13.783 10.621 1.00 79.25 239 GLY A CA 1
ATOM 1955 C C . GLY A 1 239 ? -0.344 -13.061 11.860 1.00 79.25 239 GLY A C 1
ATOM 1956 O O . GLY A 1 239 ? 0.440 -12.713 12.737 1.00 79.25 239 GLY A O 1
ATOM 1957 N N . LEU A 1 240 ? -1.661 -12.830 11.944 1.00 82.38 240 LEU A N 1
ATOM 1958 C CA . LEU A 1 240 ? -2.299 -12.193 13.104 1.00 82.38 240 LEU A CA 1
ATOM 1959 C C . LEU A 1 240 ? -2.335 -13.126 14.317 1.00 82.38 240 LEU A C 1
ATOM 1961 O O . LEU A 1 240 ? -2.187 -12.673 15.446 1.00 82.38 240 LEU A O 1
ATOM 1965 N N . ILE A 1 241 ? -2.534 -14.425 14.076 1.00 85.31 241 ILE A N 1
ATOM 1966 C CA . ILE A 1 241 ? -2.589 -15.460 15.113 1.00 85.31 241 ILE A CA 1
ATOM 1967 C C . ILE A 1 241 ? -1.597 -16.576 14.798 1.00 85.31 241 ILE A C 1
ATOM 1969 O O . ILE A 1 241 ? -1.340 -16.888 13.632 1.00 85.31 241 ILE A O 1
ATOM 1973 N N . LYS A 1 242 ? -1.059 -17.214 15.839 1.00 84.38 242 LYS A N 1
ATOM 1974 C CA . LYS A 1 242 ? -0.152 -18.354 15.685 1.00 84.38 242 LYS A CA 1
ATOM 1975 C C . LYS A 1 242 ? -0.929 -19.647 15.398 1.00 84.38 242 LYS A C 1
ATOM 1977 O O . LYS A 1 242 ? -2.080 -19.779 15.824 1.00 84.38 242 LYS A O 1
ATOM 1982 N N . PRO A 1 243 ? -0.304 -20.648 14.746 1.00 85.44 243 PRO A N 1
ATOM 1983 C CA . PRO A 1 243 ? -0.927 -21.956 14.533 1.00 85.44 243 PRO A CA 1
ATOM 1984 C C . PRO A 1 243 ? -1.429 -22.618 15.826 1.00 85.44 243 PRO A C 1
ATOM 1986 O O . PRO A 1 243 ? -2.494 -23.230 15.824 1.00 85.44 243 PRO A O 1
ATOM 1989 N N . GLU A 1 244 ? -0.689 -22.454 16.926 1.00 87.19 244 GLU A N 1
ATOM 1990 C CA . GLU A 1 244 ? -1.009 -22.990 18.258 1.00 87.19 244 GLU A CA 1
ATOM 1991 C C . GLU A 1 244 ? -2.254 -22.355 18.903 1.00 87.19 244 GLU A C 1
ATOM 1993 O O . GLU A 1 244 ? -2.980 -23.029 19.635 1.00 87.19 244 GLU A O 1
ATOM 1998 N N . ASP A 1 245 ? -2.553 -21.093 18.583 1.00 86.06 245 ASP A N 1
ATOM 1999 C CA . ASP A 1 245 ? -3.683 -20.355 19.158 1.00 86.06 245 ASP A CA 1
ATOM 2000 C C . ASP A 1 245 ? -4.982 -20.551 18.374 1.00 86.06 245 ASP A C 1
ATOM 2002 O O . ASP A 1 245 ? -6.071 -20.360 18.917 1.00 86.06 245 ASP A O 1
ATOM 2006 N N . LYS A 1 246 ? -4.897 -20.981 17.108 1.00 91.00 246 LYS A N 1
ATOM 2007 C CA . LYS A 1 246 ? -6.053 -21.113 16.208 1.00 91.00 246 LYS A CA 1
ATOM 2008 C C . LYS A 1 246 ? -7.192 -21.938 16.806 1.00 91.00 246 LYS A C 1
ATOM 2010 O O . LYS A 1 246 ? -8.350 -21.549 16.673 1.00 91.00 246 LYS A O 1
ATOM 2015 N N . ILE A 1 247 ? -6.868 -23.071 17.432 1.00 90.19 247 ILE A N 1
ATOM 2016 C CA . ILE A 1 247 ? -7.870 -23.972 18.020 1.00 90.19 247 ILE A CA 1
ATOM 2017 C C . ILE A 1 247 ? -8.567 -23.270 19.187 1.00 90.19 247 ILE A C 1
ATOM 2019 O O . ILE A 1 247 ? -9.786 -23.139 19.181 1.00 90.19 247 ILE A O 1
ATOM 2023 N N . LYS A 1 248 ? -7.788 -22.721 20.126 1.00 90.44 248 LYS A N 1
ATOM 2024 C CA . LYS A 1 248 ? -8.320 -22.019 21.300 1.00 90.44 248 LYS A CA 1
ATOM 2025 C C . LYS A 1 248 ? -9.190 -20.817 20.904 1.00 90.44 248 LYS A C 1
ATOM 2027 O O . LYS A 1 248 ? -10.245 -20.606 21.497 1.00 90.44 248 LYS A O 1
ATOM 2032 N N . ILE A 1 249 ? -8.761 -20.029 19.909 1.00 91.81 249 ILE A N 1
ATOM 2033 C CA . ILE A 1 249 ? -9.506 -18.848 19.439 1.00 91.81 249 ILE A CA 1
ATOM 2034 C C . ILE A 1 249 ? -10.798 -19.305 18.766 1.00 91.81 249 ILE A C 1
ATOM 2036 O O . ILE A 1 249 ? -11.856 -18.734 19.017 1.00 91.81 249 ILE A O 1
ATOM 2040 N N . GLY A 1 250 ? -10.726 -20.358 17.948 1.00 93.31 250 GLY A N 1
ATOM 2041 C CA . GLY A 1 250 ? -11.897 -20.942 17.303 1.00 93.31 250 GLY A CA 1
ATOM 2042 C C . GLY A 1 250 ? -12.937 -21.433 18.306 1.00 93.31 250 GLY A C 1
ATOM 2043 O O . GLY A 1 250 ? -14.113 -21.106 18.162 1.00 93.31 250 GLY A O 1
ATOM 2044 N N . ASP A 1 251 ? -12.515 -22.139 19.354 1.00 92.25 251 ASP A N 1
ATOM 2045 C CA . ASP A 1 251 ? -13.413 -22.606 20.415 1.00 92.25 251 ASP A CA 1
ATOM 2046 C C . ASP A 1 251 ? -14.067 -21.439 21.161 1.00 92.25 251 ASP A C 1
ATOM 2048 O O . ASP A 1 251 ? -15.272 -21.458 21.414 1.00 92.25 251 ASP A O 1
ATOM 2052 N N . TYR A 1 252 ? -13.304 -20.385 21.453 1.00 92.94 252 TYR A N 1
ATOM 2053 C CA . TYR A 1 252 ? -13.827 -19.192 22.116 1.00 92.94 252 TYR A CA 1
ATOM 2054 C C . TYR A 1 252 ? -14.838 -18.428 21.243 1.00 92.94 252 TYR A C 1
ATOM 2056 O O . TYR A 1 252 ? -15.914 -18.050 21.707 1.00 92.94 252 TYR A O 1
ATOM 2064 N N . ILE A 1 253 ? -14.550 -18.261 19.949 1.00 94.75 253 ILE A N 1
ATOM 2065 C CA . ILE A 1 253 ? -15.494 -17.676 18.984 1.00 94.75 253 ILE A CA 1
ATOM 2066 C C . ILE A 1 253 ? -16.761 -18.527 18.894 1.00 94.75 253 ILE A C 1
ATOM 2068 O O . ILE A 1 253 ? -17.869 -17.986 18.904 1.00 94.75 253 ILE A O 1
ATOM 2072 N N . ASN A 1 254 ? -16.619 -19.855 18.875 1.00 94.12 254 ASN A N 1
ATOM 2073 C CA . ASN A 1 254 ? -17.756 -20.769 18.878 1.00 94.12 254 ASN A CA 1
ATOM 2074 C C . ASN A 1 254 ? -18.634 -20.586 20.123 1.00 94.12 254 ASN A C 1
ATOM 2076 O O . ASN A 1 254 ? -19.858 -20.657 20.013 1.00 94.12 254 ASN A O 1
ATOM 2080 N N . GLN A 1 255 ? -18.058 -20.275 21.287 1.00 93.81 255 GLN A N 1
ATOM 2081 C CA . GLN A 1 255 ? -18.833 -19.928 22.484 1.00 93.81 255 GLN A CA 1
ATOM 2082 C C . GLN A 1 255 ? -19.600 -18.608 22.317 1.00 93.81 255 GLN A C 1
ATOM 2084 O O . GLN A 1 255 ? -20.763 -18.538 22.707 1.00 93.81 255 GLN A O 1
ATOM 2089 N N . ILE A 1 256 ? -19.009 -17.581 21.692 1.00 93.88 256 ILE A N 1
ATOM 2090 C CA . ILE A 1 256 ? -19.693 -16.299 21.431 1.00 93.88 256 ILE A CA 1
ATOM 2091 C C . ILE A 1 256 ? -20.882 -16.497 20.484 1.00 93.88 256 ILE A C 1
ATOM 2093 O O . ILE A 1 256 ? -21.998 -16.066 20.785 1.00 93.88 256 ILE A O 1
ATOM 2097 N N . ILE A 1 257 ? -20.672 -17.171 19.352 1.00 94.06 257 ILE A N 1
ATOM 2098 C CA . ILE A 1 257 ? -21.711 -17.342 18.321 1.00 94.06 257 ILE A CA 1
ATOM 2099 C C . ILE A 1 257 ? -22.787 -18.360 18.717 1.00 94.06 257 ILE A C 1
ATOM 2101 O O . ILE A 1 257 ? -23.866 -18.359 18.130 1.00 94.06 257 ILE A O 1
ATOM 2105 N N . SER A 1 258 ? -22.516 -19.232 19.691 1.00 92.31 258 SER A N 1
ATOM 2106 C CA . SER A 1 258 ? -23.509 -20.155 20.259 1.00 92.31 258 SER A CA 1
ATOM 2107 C C . SER A 1 258 ? -24.111 -19.657 21.576 1.00 92.31 258 SER A C 1
ATOM 2109 O O . SER A 1 258 ? -25.017 -20.296 22.113 1.00 92.31 258 SER A O 1
ATOM 2111 N N . HIS A 1 259 ? -23.668 -18.501 22.084 1.00 94.56 259 HIS A N 1
ATOM 2112 C CA . HIS A 1 259 ? -24.162 -17.941 23.337 1.00 94.56 259 HIS A CA 1
ATOM 2113 C C . HIS A 1 259 ? -25.688 -17.718 23.272 1.00 94.56 259 HIS A C 1
ATOM 2115 O O . HIS A 1 259 ? -26.163 -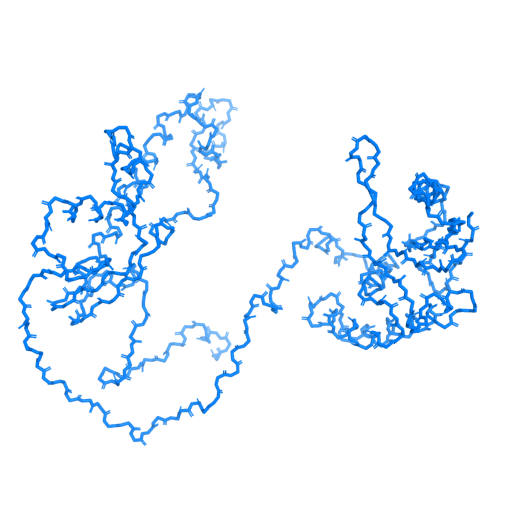17.134 22.292 1.00 94.56 259 HIS A O 1
ATOM 2121 N N . PRO A 1 260 ? -26.470 -18.074 24.313 1.00 92.62 260 PRO A N 1
ATOM 2122 C CA . PRO A 1 260 ? -27.939 -18.045 24.268 1.00 92.62 260 PRO A CA 1
ATOM 2123 C C . PRO A 1 260 ? -28.546 -16.706 23.828 1.00 92.62 260 PRO A C 1
ATOM 2125 O O . PRO A 1 260 ? -29.575 -16.674 23.159 1.00 92.62 260 PRO A O 1
ATOM 2128 N N . VAL A 1 261 ? -27.893 -15.595 24.181 1.00 93.81 261 VAL A N 1
ATOM 2129 C CA . VAL A 1 261 ? -28.346 -14.241 23.823 1.00 93.81 261 VAL A CA 1
ATOM 2130 C C . VAL A 1 261 ? -27.734 -13.735 22.515 1.00 93.81 261 VAL A C 1
ATOM 2132 O O . VAL A 1 261 ? -28.426 -13.063 21.753 1.00 93.81 261 VAL A O 1
ATOM 2135 N N . LEU A 1 262 ? -26.455 -14.035 22.246 1.00 94.75 262 LEU A N 1
ATOM 2136 C CA . LEU A 1 262 ? -25.728 -13.457 21.106 1.00 94.75 262 LEU A CA 1
ATOM 2137 C C . LEU A 1 262 ? -25.901 -14.282 19.835 1.00 94.75 262 LEU A C 1
ATOM 2139 O O . LEU A 1 262 ? -25.900 -13.715 18.749 1.00 94.75 262 LEU A O 1
ATOM 2143 N N . GLY A 1 263 ? -26.085 -15.598 19.941 1.00 93.50 263 GLY A N 1
ATOM 2144 C CA . GLY A 1 263 ? -26.077 -16.492 18.785 1.00 93.50 263 GLY A CA 1
ATOM 2145 C C . GLY A 1 263 ? -27.176 -16.205 17.766 1.00 93.50 263 GLY A C 1
ATOM 2146 O O . GLY A 1 263 ? -26.996 -16.424 16.569 1.00 93.50 263 GLY A O 1
ATOM 2147 N N . GLN A 1 264 ? -28.288 -15.601 18.197 1.00 94.31 264 GLN A N 1
ATOM 2148 C CA . GLN A 1 264 ? -29.318 -15.112 17.278 1.00 94.31 264 GLN A CA 1
ATOM 2149 C C . GLN A 1 264 ? -28.800 -14.042 16.301 1.00 94.31 264 GLN A C 1
ATOM 2151 O O . GLN A 1 264 ? -29.342 -13.938 15.208 1.00 94.31 264 GLN A O 1
ATOM 2156 N N . PHE A 1 265 ? -27.746 -13.302 16.658 1.00 95.12 265 PHE A N 1
ATOM 2157 C CA . PHE A 1 265 ? -27.123 -12.243 15.857 1.00 95.12 265 PHE A CA 1
ATOM 2158 C C . PHE A 1 265 ? -26.039 -12.758 14.891 1.00 95.12 265 PHE A C 1
ATOM 2160 O O . PHE A 1 265 ? -25.441 -11.961 14.166 1.00 95.12 265 PHE A O 1
ATOM 2167 N N . TYR A 1 266 ? -25.802 -14.076 14.856 1.00 95.00 266 TYR A N 1
ATOM 2168 C CA . TYR A 1 266 ? -24.846 -14.763 13.966 1.00 95.00 266 TYR A CA 1
ATOM 2169 C C . TYR A 1 266 ? -25.500 -15.778 13.026 1.00 95.00 266 TYR A C 1
ATOM 2171 O O . TYR A 1 266 ? -24.812 -16.526 12.321 1.00 95.00 266 TYR A O 1
ATOM 2179 N N . LYS A 1 267 ? -26.835 -15.823 13.007 1.00 93.06 267 LYS A N 1
ATOM 2180 C CA . LYS A 1 267 ? -27.585 -16.677 12.087 1.00 93.06 267 LYS A CA 1
ATOM 2181 C C . LYS A 1 267 ? -27.356 -16.244 10.637 1.00 93.06 267 LYS A C 1
ATOM 2183 O O . LYS A 1 267 ? -27.044 -15.092 10.346 1.00 93.06 267 LYS A O 1
ATOM 2188 N N . GLN A 1 268 ? -27.529 -17.192 9.722 1.00 90.94 268 GLN A N 1
ATOM 2189 C CA . GLN A 1 268 ? -27.489 -16.915 8.289 1.00 90.94 268 GLN A CA 1
ATOM 2190 C C . GLN A 1 268 ? -28.643 -15.982 7.880 1.00 90.94 268 GLN A C 1
ATOM 2192 O O . GLN A 1 268 ? -29.672 -15.928 8.554 1.00 90.94 268 GLN A O 1
ATOM 2197 N N . ASN A 1 269 ? -28.476 -15.284 6.753 1.00 88.81 269 ASN A N 1
ATOM 2198 C CA . ASN A 1 269 ? -29.470 -14.383 6.146 1.00 88.81 269 ASN A CA 1
ATOM 2199 C C . ASN A 1 269 ? -29.824 -13.126 6.960 1.00 88.81 269 ASN A C 1
ATOM 2201 O O . ASN A 1 269 ? -30.856 -12.504 6.717 1.00 88.81 269 ASN A O 1
ATOM 2205 N N . LEU A 1 270 ? -28.972 -12.723 7.904 1.00 93.00 270 LEU A N 1
ATOM 2206 C CA . LEU A 1 270 ? -29.083 -11.424 8.564 1.00 93.00 270 LEU A CA 1
ATOM 2207 C C . LEU A 1 270 ? -28.331 -10.355 7.773 1.00 93.00 270 LEU A C 1
ATOM 2209 O O . LEU A 1 270 ? -27.259 -10.612 7.226 1.00 93.00 270 LEU A O 1
ATOM 2213 N N . LYS A 1 271 ? -28.864 -9.131 7.755 1.00 95.38 271 LYS A N 1
ATOM 2214 C CA . LYS A 1 271 ? -28.136 -7.976 7.229 1.00 95.38 271 LYS A CA 1
ATOM 2215 C C . LYS A 1 271 ? -27.193 -7.468 8.318 1.00 95.38 271 LYS A C 1
ATOM 2217 O O . LYS A 1 271 ? -27.641 -6.891 9.307 1.00 95.38 271 LYS A O 1
ATOM 2222 N N . VAL A 1 272 ? -25.899 -7.702 8.131 1.00 96.19 272 VAL A N 1
ATOM 2223 C CA . VAL A 1 272 ? -24.848 -7.408 9.112 1.00 96.19 272 VAL A CA 1
ATOM 2224 C C . VAL A 1 272 ? -23.771 -6.540 8.477 1.00 96.19 272 VAL A C 1
ATOM 2226 O O . VAL A 1 272 ? -23.404 -6.749 7.321 1.00 96.19 272 VAL A O 1
ATOM 2229 N N . VAL A 1 273 ? -23.240 -5.595 9.246 1.00 95.38 273 VAL A N 1
ATOM 2230 C CA . VAL A 1 273 ? -22.012 -4.864 8.907 1.00 95.38 273 VAL A CA 1
ATOM 2231 C C . VAL A 1 273 ? -21.120 -4.820 10.133 1.00 95.38 273 VAL A C 1
ATOM 2233 O O . VAL A 1 273 ? -21.573 -4.464 11.217 1.00 95.38 273 VAL A O 1
ATOM 2236 N N . ASN A 1 274 ? -19.856 -5.177 9.943 1.00 95.94 274 ASN A N 1
ATOM 2237 C CA . ASN A 1 274 ? -18.819 -5.065 10.960 1.00 95.94 274 ASN A CA 1
ATOM 2238 C C . ASN A 1 274 ? -17.935 -3.852 10.638 1.00 95.94 274 ASN A C 1
ATOM 2240 O O . ASN A 1 274 ? -17.782 -3.521 9.459 1.00 95.94 274 ASN A O 1
ATOM 2244 N N . GLU A 1 275 ? -17.357 -3.218 11.662 1.00 93.81 275 GLU A N 1
ATOM 2245 C CA . GLU A 1 275 ? -16.357 -2.139 11.529 1.00 93.81 275 GLU A CA 1
ATOM 2246 C C . GLU A 1 275 ? -16.782 -0.982 10.595 1.00 93.81 275 GLU A C 1
ATOM 2248 O O . GLU A 1 275 ? -15.967 -0.399 9.873 1.00 93.81 275 GLU A O 1
ATOM 2253 N N . ALA A 1 276 ? -18.079 -0.658 10.574 1.00 92.75 276 ALA A N 1
ATOM 2254 C CA . ALA A 1 276 ? -18.647 0.357 9.688 1.00 92.75 276 ALA A CA 1
ATOM 2255 C C . ALA A 1 276 ? -18.714 1.731 10.371 1.00 92.75 276 ALA A C 1
ATOM 2257 O O . ALA A 1 276 ? -19.212 1.842 11.488 1.00 92.75 276 ALA A O 1
ATOM 2258 N N . ASP A 1 277 ? -18.260 2.783 9.683 1.00 93.75 277 ASP A N 1
ATOM 2259 C CA . ASP A 1 277 ? -18.327 4.153 10.200 1.00 93.75 277 ASP A CA 1
ATOM 2260 C C . ASP A 1 277 ? -19.759 4.704 10.196 1.00 93.75 277 ASP A C 1
ATOM 2262 O O . ASP A 1 277 ? -20.480 4.632 9.199 1.00 93.75 277 ASP A O 1
ATOM 2266 N N . ILE A 1 278 ? -20.123 5.335 11.305 1.00 92.25 278 ILE A N 1
ATOM 2267 C CA . ILE A 1 278 ? -21.274 6.211 11.484 1.00 92.25 278 ILE A CA 1
ATOM 2268 C C . ILE A 1 278 ? -20.729 7.639 11.558 1.00 92.25 278 ILE A C 1
ATOM 2270 O O . ILE A 1 278 ? -19.777 7.908 12.289 1.00 92.25 278 ILE A O 1
ATOM 2274 N N . ILE A 1 279 ? -21.321 8.550 10.790 1.00 91.38 279 ILE A N 1
ATOM 2275 C CA . ILE A 1 279 ? -20.928 9.962 10.759 1.00 91.38 279 ILE A CA 1
ATOM 2276 C C . ILE A 1 279 ? -22.043 10.773 11.403 1.00 91.38 279 ILE A C 1
ATOM 2278 O O . ILE A 1 279 ? -23.202 10.639 11.003 1.00 91.38 279 ILE A O 1
ATOM 2282 N N . ASP A 1 280 ? -21.707 11.598 12.388 1.00 90.94 280 ASP A N 1
ATOM 2283 C CA . ASP A 1 280 ? -22.674 12.510 12.995 1.00 90.94 280 ASP A CA 1
ATOM 2284 C C . ASP A 1 280 ? -22.871 13.799 12.167 1.00 90.94 280 ASP A C 1
ATOM 2286 O O . ASP A 1 280 ? -22.229 14.031 11.139 1.00 90.94 280 ASP A O 1
ATOM 2290 N N . SER A 1 281 ? -23.761 14.680 12.630 1.00 88.25 281 SER A N 1
ATOM 2291 C CA . SER A 1 281 ? -24.040 15.967 11.976 1.00 88.25 281 SER A CA 1
ATOM 2292 C C . SER A 1 281 ? -22.861 16.948 11.968 1.00 88.25 281 SER A C 1
ATOM 2294 O O . SER A 1 281 ? -22.904 17.937 11.237 1.00 88.25 281 SER A O 1
ATOM 2296 N N . PHE A 1 282 ? -21.828 16.707 12.777 1.00 90.75 282 PHE A N 1
ATOM 2297 C CA . PHE A 1 282 ? -20.625 17.534 12.879 1.00 90.75 282 PHE A CA 1
ATOM 2298 C C . PHE A 1 282 ? -19.444 16.951 12.086 1.00 90.75 282 PHE A C 1
ATOM 2300 O O . PHE A 1 282 ? -18.380 17.569 12.034 1.00 90.75 282 PHE A O 1
ATOM 2307 N N . GLY A 1 283 ? -19.626 15.795 11.437 1.00 87.44 283 GLY A N 1
ATOM 2308 C CA . GLY A 1 283 ? -18.584 15.096 10.685 1.00 87.44 283 GLY A CA 1
ATOM 2309 C C . GLY A 1 283 ? -17.672 14.219 11.548 1.00 87.44 283 GLY A C 1
ATOM 2310 O O . GLY A 1 283 ? -16.648 13.743 11.053 1.00 87.44 283 GLY A O 1
ATOM 2311 N N . GLN A 1 284 ? -18.012 13.995 12.819 1.00 92.00 284 GLN A N 1
ATOM 2312 C CA . GLN A 1 284 ? -17.279 13.096 13.701 1.00 92.00 284 GLN A CA 1
ATOM 2313 C C . GLN A 1 284 ? -17.594 11.640 13.336 1.00 92.00 284 GLN A C 1
ATOM 2315 O O . GLN A 1 284 ? -18.749 11.261 13.139 1.00 92.00 284 GLN A O 1
ATOM 2320 N N . LEU A 1 285 ? -16.541 10.823 13.249 1.00 92.62 285 LEU A N 1
ATOM 2321 C CA . LEU A 1 285 ? -16.643 9.400 12.935 1.00 92.62 285 LEU A CA 1
ATOM 2322 C C . LEU A 1 285 ? -16.760 8.563 14.210 1.00 92.62 285 LEU A C 1
ATOM 2324 O O . LEU A 1 285 ? -15.990 8.745 15.160 1.00 92.62 285 LEU A O 1
ATOM 2328 N N . TYR A 1 286 ? -17.685 7.611 14.172 1.00 94.12 286 TYR A N 1
ATOM 2329 C CA . TYR A 1 286 ? -17.989 6.635 15.210 1.00 94.12 286 TYR A CA 1
ATOM 2330 C C . TYR A 1 286 ? -17.979 5.241 14.588 1.00 94.12 286 TYR A C 1
ATOM 2332 O O . TYR A 1 286 ? -18.663 5.018 13.597 1.00 94.12 286 TYR A O 1
ATOM 2340 N N . ARG A 1 287 ? -17.238 4.287 15.156 1.00 95.19 287 ARG A N 1
ATOM 2341 C CA . ARG A 1 287 ? -17.143 2.931 14.598 1.00 95.19 287 ARG A CA 1
ATOM 2342 C C . ARG A 1 287 ? -17.501 1.875 15.645 1.00 95.19 287 ARG A C 1
ATOM 2344 O O . ARG A 1 287 ? -16.668 1.595 16.508 1.00 95.19 287 ARG A O 1
ATOM 2351 N N . PRO A 1 288 ? -18.726 1.324 15.625 1.00 95.38 288 PRO A N 1
ATOM 2352 C CA . PRO A 1 288 ? -19.041 0.120 16.382 1.00 95.38 288 PRO A CA 1
ATOM 2353 C C . PRO A 1 288 ? -18.414 -1.119 15.731 1.00 95.38 288 PRO A C 1
ATOM 2355 O O . PRO A 1 288 ? -18.277 -1.184 14.507 1.00 95.38 288 PRO A O 1
ATOM 2358 N N . ASP A 1 289 ? -18.125 -2.137 16.542 1.00 95.75 289 ASP A N 1
ATOM 2359 C CA . ASP A 1 289 ? -17.558 -3.392 16.038 1.00 95.75 289 ASP A CA 1
ATOM 2360 C C . ASP A 1 289 ? -18.550 -4.136 15.130 1.00 95.75 289 ASP A C 1
ATOM 2362 O O . ASP A 1 289 ? -18.168 -4.690 14.097 1.00 95.75 289 ASP A O 1
ATOM 2366 N N . ARG A 1 290 ? -19.844 -4.145 15.487 1.00 96.50 290 ARG A N 1
ATOM 2367 C CA . ARG A 1 290 ? -20.880 -4.863 14.732 1.00 96.50 290 ARG A CA 1
ATOM 2368 C C . ARG A 1 290 ? -22.262 -4.222 14.820 1.00 96.50 290 ARG A C 1
ATOM 2370 O O . ARG A 1 290 ? -22.749 -3.896 15.901 1.00 96.50 290 ARG A O 1
ATOM 2377 N N . LEU A 1 291 ? -22.937 -4.169 13.673 1.00 97.12 291 LEU A N 1
ATOM 2378 C CA . LEU A 1 291 ? -24.335 -3.778 13.508 1.00 97.12 291 LEU A CA 1
ATOM 2379 C C . LEU A 1 291 ? -25.134 -4.906 12.851 1.00 97.12 291 LEU A C 1
ATOM 2381 O O . LEU A 1 291 ? -24.726 -5.459 11.827 1.00 97.12 291 LEU A O 1
ATOM 2385 N N . VAL A 1 292 ? -26.297 -5.222 13.416 1.00 97.06 292 VAL A N 1
ATOM 2386 C CA . VAL A 1 292 ? -27.242 -6.208 12.876 1.00 97.06 292 VAL A CA 1
ATOM 2387 C C . VAL A 1 292 ? -28.586 -5.532 12.658 1.00 97.06 292 VAL A C 1
ATOM 2389 O O . VAL A 1 292 ? -29.209 -5.052 13.604 1.00 97.06 292 VAL A O 1
ATOM 2392 N N . PHE A 1 293 ? -29.053 -5.523 11.413 1.00 95.62 293 PHE A N 1
ATOM 2393 C CA . PHE A 1 293 ? -30.335 -4.930 11.050 1.00 95.62 293 PHE A CA 1
ATOM 2394 C C . PHE A 1 293 ? -31.413 -6.007 10.971 1.00 95.62 293 PHE A C 1
ATOM 2396 O O . PHE A 1 293 ? -31.343 -6.919 10.141 1.00 95.62 293 PHE A O 1
ATOM 2403 N N . LEU A 1 294 ? -32.418 -5.880 11.832 1.00 93.81 294 LEU A N 1
ATOM 2404 C CA . LEU A 1 294 ? -33.628 -6.695 11.837 1.00 93.81 294 LEU A CA 1
ATOM 2405 C C . LEU A 1 294 ? -34.820 -5.814 11.436 1.00 93.81 294 LEU A C 1
ATOM 2407 O O . LEU A 1 294 ? -34.737 -4.590 11.474 1.00 93.81 294 LEU A O 1
ATOM 2411 N N . ASN A 1 295 ? -35.950 -6.427 11.074 1.00 89.00 295 ASN A N 1
ATOM 2412 C CA . ASN A 1 295 ? -37.117 -5.679 10.581 1.00 89.00 295 ASN A CA 1
ATOM 2413 C C . ASN A 1 295 ? -37.643 -4.642 11.586 1.00 89.00 295 ASN A C 1
ATOM 2415 O O . ASN A 1 295 ? -38.047 -3.557 11.186 1.00 89.00 295 ASN A O 1
ATOM 2419 N N . ASN A 1 296 ? -37.616 -4.973 12.880 1.00 92.56 296 ASN A N 1
ATOM 2420 C CA . ASN A 1 296 ? -38.225 -4.150 13.929 1.00 92.56 296 ASN A CA 1
ATOM 2421 C C . ASN A 1 296 ? -37.199 -3.512 14.870 1.00 92.56 296 ASN A C 1
ATOM 2423 O O . ASN A 1 296 ? -37.591 -2.758 15.750 1.00 92.56 296 ASN A O 1
ATOM 2427 N N . LYS A 1 297 ? -35.910 -3.840 14.732 1.00 95.31 297 LYS A N 1
ATOM 2428 C CA . LYS A 1 297 ? -34.869 -3.353 15.639 1.00 95.31 297 LYS A CA 1
ATOM 2429 C C . LYS A 1 297 ? -33.481 -3.396 15.016 1.00 95.31 297 LYS A C 1
ATOM 2431 O O . LYS A 1 297 ? -33.224 -4.192 14.111 1.00 95.31 297 LYS A O 1
ATOM 2436 N N . THR A 1 298 ? -32.570 -2.597 15.550 1.00 96.75 298 THR A N 1
ATOM 2437 C CA . THR A 1 298 ? -31.169 -2.545 15.121 1.00 96.75 298 THR A CA 1
ATOM 2438 C C . THR A 1 298 ? -30.282 -2.850 16.307 1.00 96.75 298 THR A C 1
ATOM 2440 O O . THR A 1 298 ? -30.399 -2.223 17.348 1.00 96.75 298 THR A O 1
ATOM 2443 N N . VAL A 1 299 ? -29.399 -3.830 16.179 1.00 97.31 299 VAL A N 1
ATOM 2444 C CA . VAL A 1 299 ? -28.562 -4.272 17.295 1.00 97.31 299 VAL A CA 1
ATOM 2445 C C . VAL A 1 299 ? -27.136 -3.805 17.068 1.00 97.31 299 VAL A C 1
ATOM 2447 O O . VAL A 1 299 ? -26.556 -4.106 16.025 1.00 97.31 299 VAL A O 1
ATOM 2450 N N . VAL A 1 300 ? -26.571 -3.106 18.050 1.00 97.50 300 VAL A N 1
ATOM 2451 C CA . VAL A 1 300 ? -25.155 -2.740 18.093 1.00 97.50 300 VAL A CA 1
ATOM 2452 C C . VAL A 1 300 ? -24.431 -3.602 19.121 1.00 97.50 300 VAL A C 1
ATOM 2454 O O . VAL A 1 300 ? -24.882 -3.760 20.259 1.00 97.50 300 VAL A O 1
ATOM 2457 N N . ILE A 1 301 ? -23.317 -4.198 18.703 1.00 97.00 301 ILE A N 1
ATOM 2458 C CA . ILE A 1 301 ? -22.472 -5.051 19.537 1.00 97.00 301 ILE A CA 1
ATOM 2459 C C . ILE A 1 301 ? -21.054 -4.492 19.510 1.00 97.00 301 ILE A C 1
ATOM 2461 O O . ILE A 1 301 ? -20.541 -4.158 18.444 1.00 97.00 301 ILE A O 1
ATOM 2465 N N . ASP A 1 302 ? -20.442 -4.400 20.685 1.00 95.75 302 ASP A N 1
ATOM 2466 C CA . ASP A 1 302 ? -19.097 -3.862 20.875 1.00 95.75 302 ASP A CA 1
ATOM 2467 C C . ASP A 1 302 ? -18.332 -4.770 21.852 1.00 95.75 302 ASP A C 1
ATOM 2469 O O . ASP A 1 302 ? -18.804 -5.056 22.963 1.00 95.75 302 ASP A O 1
ATOM 2473 N N . TYR A 1 303 ? -17.181 -5.285 21.421 1.00 94.31 303 TYR A N 1
ATOM 2474 C CA . TYR A 1 303 ? -16.340 -6.187 22.198 1.00 94.31 303 TYR A CA 1
ATOM 2475 C C . TYR A 1 303 ? -15.285 -5.396 22.955 1.00 94.31 303 TYR A C 1
ATOM 2477 O O . TYR A 1 303 ? -14.570 -4.559 22.407 1.00 94.31 303 TYR A O 1
ATOM 2485 N N . LYS A 1 304 ? -15.138 -5.692 24.243 1.00 92.00 304 LYS A N 1
ATOM 2486 C CA . LYS A 1 304 ? -14.159 -5.030 25.103 1.00 92.00 304 LYS A CA 1
ATOM 2487 C C . LYS A 1 304 ? -13.210 -6.034 25.723 1.00 92.00 304 LYS A C 1
ATOM 2489 O O . LYS A 1 304 ? -13.620 -7.059 26.268 1.00 92.00 304 LYS A O 1
ATOM 2494 N N . THR A 1 305 ? -11.930 -5.693 25.690 1.00 86.06 305 THR A N 1
ATOM 2495 C CA . THR A 1 305 ? -10.893 -6.395 26.439 1.00 86.06 305 THR A CA 1
ATOM 2496 C C . THR A 1 305 ? -10.781 -5.787 27.841 1.00 86.06 305 THR A C 1
ATOM 2498 O O . THR A 1 305 ? -10.961 -4.584 28.041 1.00 86.06 305 THR A O 1
ATOM 2501 N N . GLY A 1 306 ? -10.530 -6.620 28.853 1.00 80.88 306 GLY A N 1
ATOM 2502 C CA . GLY A 1 306 ? -10.383 -6.163 30.239 1.00 80.88 306 GLY A CA 1
ATOM 2503 C C . GLY A 1 306 ? -11.701 -5.955 31.002 1.00 80.88 306 GLY A C 1
ATOM 2504 O O . GLY A 1 306 ? -12.713 -6.602 30.731 1.00 80.88 306 GLY A O 1
ATOM 2505 N N . LYS A 1 307 ? -11.662 -5.111 32.045 1.00 84.69 307 LYS A N 1
ATOM 2506 C CA . LYS A 1 307 ? -12.763 -4.939 33.012 1.00 84.69 307 LYS A CA 1
ATOM 2507 C C . LYS A 1 307 ? -13.872 -4.022 32.487 1.00 84.69 307 LYS A C 1
ATOM 2509 O O . LYS A 1 307 ? -13.631 -3.090 31.720 1.00 84.69 307 LYS A O 1
ATOM 2514 N N . ALA A 1 308 ? -15.091 -4.258 32.970 1.00 86.94 308 ALA A N 1
ATOM 2515 C CA . ALA A 1 308 ? -16.229 -3.390 32.701 1.00 86.94 308 ALA A CA 1
ATOM 2516 C C . ALA A 1 308 ? -15.996 -1.963 33.220 1.00 86.94 308 ALA A C 1
ATOM 2518 O O . ALA A 1 308 ? -15.411 -1.761 34.282 1.00 86.94 308 ALA A O 1
ATOM 2519 N N . SER A 1 309 ? -16.457 -0.976 32.451 1.00 90.12 309 SER A N 1
ATOM 2520 C CA . SER A 1 309 ? -16.274 0.449 32.735 1.00 90.12 309 SER A CA 1
ATOM 2521 C C . SER A 1 309 ? -17.488 1.242 32.262 1.00 90.12 309 SER A C 1
ATOM 2523 O O . SER A 1 309 ? -18.056 0.946 31.209 1.00 90.12 309 SER A O 1
ATOM 2525 N N . GLU A 1 310 ? -17.851 2.293 33.000 1.00 91.44 310 GLU A N 1
ATOM 2526 C CA . GLU A 1 310 ? -18.915 3.226 32.603 1.00 91.44 310 GLU A CA 1
ATOM 2527 C C . GLU A 1 310 ? -18.602 3.941 31.281 1.00 91.44 310 GLU A C 1
ATOM 2529 O O . GLU A 1 310 ? -19.517 4.269 30.527 1.00 91.44 310 GLU A O 1
ATOM 2534 N N . LYS A 1 311 ? -17.317 4.091 30.924 1.00 92.00 311 LYS A N 1
ATOM 2535 C CA . LYS A 1 311 ? -16.918 4.627 29.614 1.00 92.00 311 LYS A CA 1
ATOM 2536 C C . LYS A 1 311 ? -17.421 3.748 28.462 1.00 92.00 311 LYS A C 1
ATOM 2538 O O . LYS A 1 311 ? -17.859 4.281 27.450 1.00 92.00 311 LYS A O 1
ATOM 2543 N N . HIS A 1 312 ? -17.400 2.423 28.627 1.00 93.75 312 HIS A N 1
ATOM 2544 C CA . HIS A 1 312 ? -17.896 1.488 27.611 1.00 93.75 312 HIS A CA 1
ATOM 2545 C C . HIS A 1 312 ? -19.412 1.621 27.433 1.00 93.75 312 HIS A C 1
ATOM 2547 O O . HIS A 1 312 ? -19.903 1.668 26.310 1.00 93.75 312 HIS A O 1
ATOM 2553 N N . LYS A 1 313 ? -20.153 1.756 28.543 1.00 93.81 313 LYS A N 1
ATOM 2554 C CA . LYS A 1 313 ? -21.606 1.977 28.502 1.00 93.81 313 LYS A CA 1
ATOM 2555 C C . LYS A 1 313 ? -21.959 3.304 27.841 1.00 93.81 313 LYS A C 1
ATOM 2557 O O . LYS A 1 313 ? -22.910 3.357 27.075 1.00 93.81 313 LYS A O 1
ATOM 2562 N N . LYS A 1 314 ? -21.196 4.366 28.115 1.00 94.44 314 LYS A N 1
ATOM 2563 C CA . LYS A 1 314 ? -21.393 5.659 27.454 1.00 94.44 314 LYS A CA 1
ATOM 2564 C C . LYS A 1 314 ? -21.168 5.549 25.941 1.00 94.44 314 LYS A C 1
ATOM 2566 O O . LYS A 1 314 ? -22.044 5.937 25.183 1.00 94.44 314 LYS A O 1
ATOM 2571 N N . GLN A 1 315 ? -20.057 4.942 25.519 1.00 93.62 315 GLN A N 1
ATOM 2572 C CA . GLN A 1 315 ? -19.719 4.768 24.102 1.00 93.62 315 GLN A CA 1
ATOM 2573 C C . GLN A 1 315 ? -20.811 4.016 23.324 1.00 93.62 315 GLN A C 1
ATOM 2575 O O . GLN A 1 315 ? -21.245 4.470 22.271 1.00 93.62 315 GLN A O 1
ATOM 2580 N N . ILE A 1 316 ? -21.294 2.883 23.842 1.00 95.44 316 ILE A N 1
ATOM 2581 C CA . ILE A 1 316 ? -22.304 2.096 23.121 1.00 95.44 316 ILE A CA 1
ATOM 2582 C C . ILE A 1 316 ? -23.699 2.750 23.133 1.00 95.44 316 ILE A C 1
ATOM 2584 O O . ILE A 1 316 ? -24.508 2.483 22.245 1.00 95.44 316 ILE A O 1
ATOM 2588 N N . ARG A 1 317 ? -23.994 3.612 24.120 1.00 95.00 317 ARG A N 1
ATOM 2589 C CA . ARG A 1 317 ? -25.208 4.447 24.114 1.00 95.00 317 ARG A CA 1
ATOM 2590 C C . ARG A 1 317 ? -25.132 5.521 23.041 1.00 95.00 317 ARG A C 1
ATOM 2592 O O . ARG A 1 317 ? -26.100 5.681 22.313 1.00 95.00 317 ARG A O 1
ATOM 2599 N N . GLU A 1 318 ? -23.980 6.173 22.888 1.00 94.62 318 GLU A N 1
ATOM 2600 C CA . GLU A 1 318 ? -23.758 7.150 21.813 1.00 94.62 318 GLU A CA 1
ATOM 2601 C C . GLU A 1 318 ? -24.006 6.507 20.435 1.00 94.62 318 GLU A C 1
ATOM 2603 O O . GLU A 1 318 ? -24.685 7.091 19.594 1.00 94.62 318 GLU A O 1
ATOM 2608 N N . TYR A 1 319 ? -23.564 5.261 20.219 1.00 95.94 319 TYR A N 1
ATOM 2609 C CA . TYR A 1 319 ? -23.882 4.530 18.985 1.00 95.94 319 TYR A CA 1
ATOM 2610 C C . TYR A 1 319 ? -25.389 4.304 18.789 1.00 95.94 319 TYR A C 1
ATOM 2612 O O . TYR A 1 319 ? -25.902 4.527 17.693 1.00 95.94 319 TYR A O 1
ATOM 2620 N N . ALA A 1 320 ? -26.112 3.881 19.828 1.00 94.50 320 ALA A N 1
ATOM 2621 C CA . ALA A 1 320 ? -27.560 3.676 19.753 1.00 94.50 320 ALA A CA 1
ATOM 2622 C C . ALA A 1 320 ? -28.332 4.981 19.504 1.00 94.50 320 ALA A C 1
ATOM 2624 O O . ALA A 1 320 ? -29.265 4.993 18.700 1.00 94.50 320 ALA A O 1
ATOM 2625 N N . GLU A 1 321 ? -27.925 6.081 20.139 1.00 95.19 321 GLU A N 1
ATOM 2626 C CA . GLU A 1 321 ? -28.503 7.412 19.930 1.00 95.19 321 GLU A CA 1
ATOM 2627 C C . GLU A 1 321 ? -28.310 7.882 18.483 1.00 95.19 321 GLU A C 1
ATOM 2629 O O . GLU A 1 321 ? -29.264 8.338 17.852 1.00 95.19 321 GLU A O 1
ATOM 2634 N N . LEU A 1 322 ? -27.114 7.696 17.914 1.00 95.75 322 LEU A N 1
ATOM 2635 C CA . LEU A 1 322 ? -26.847 8.015 16.509 1.00 95.75 322 LEU A CA 1
ATOM 2636 C C . LEU A 1 322 ? -27.709 7.177 15.557 1.00 95.75 322 LEU A C 1
ATOM 2638 O O . LEU A 1 322 ? -28.284 7.715 14.611 1.00 95.75 322 LEU A O 1
ATOM 2642 N N . LEU A 1 323 ? -27.856 5.876 15.819 1.00 95.12 323 LEU A N 1
ATOM 2643 C CA . LEU A 1 323 ? -28.727 5.008 15.020 1.00 95.12 323 LEU A CA 1
ATOM 2644 C C . LEU A 1 323 ? -30.193 5.459 15.094 1.00 95.12 323 LEU A C 1
ATOM 2646 O O . LEU A 1 323 ? -30.869 5.498 14.063 1.00 95.12 323 LEU A O 1
ATOM 2650 N N . ALA A 1 324 ? -30.671 5.854 16.277 1.00 94.00 324 ALA A N 1
ATOM 2651 C CA . ALA A 1 324 ? -32.021 6.387 16.450 1.00 94.00 324 ALA A CA 1
ATOM 2652 C C . ALA A 1 324 ? -32.223 7.693 15.663 1.00 94.00 324 ALA A C 1
ATOM 2654 O O . ALA A 1 324 ? -33.228 7.838 14.968 1.00 94.00 324 ALA A O 1
ATOM 2655 N N . LEU A 1 325 ? -31.250 8.612 15.704 1.00 94.25 325 LEU A N 1
ATOM 2656 C CA . LEU A 1 325 ? -31.274 9.861 14.927 1.00 94.25 325 LEU A CA 1
ATOM 2657 C C . LEU A 1 325 ? -31.299 9.618 13.411 1.00 94.25 325 LEU A C 1
ATOM 2659 O O . LEU A 1 325 ? -31.860 10.415 12.663 1.00 94.25 325 LEU A O 1
ATOM 2663 N N . MET A 1 326 ? -30.728 8.503 12.955 1.00 92.88 326 MET A N 1
ATOM 2664 C CA . MET A 1 326 ? -30.760 8.063 11.557 1.00 92.88 326 MET A CA 1
ATOM 2665 C C . MET A 1 326 ? -32.043 7.299 11.177 1.00 92.88 326 MET A C 1
ATOM 2667 O O . MET A 1 326 ? -32.111 6.735 10.084 1.00 92.88 326 MET A O 1
ATOM 2671 N N . ASN A 1 327 ? -33.063 7.282 12.043 1.00 93.75 327 ASN A N 1
ATOM 2672 C CA . ASN A 1 327 ? -34.327 6.555 11.872 1.00 93.75 327 ASN A CA 1
ATOM 2673 C C . ASN A 1 327 ? -34.178 5.025 11.768 1.00 93.75 327 ASN A C 1
ATOM 2675 O O . ASN A 1 327 ? -35.025 4.360 11.164 1.00 93.75 327 ASN A O 1
ATOM 2679 N N . TYR A 1 328 ? -33.132 4.441 12.361 1.00 94.88 328 TYR A N 1
ATOM 2680 C CA . TYR A 1 328 ? -33.083 2.990 12.530 1.00 94.88 328 TYR A CA 1
ATOM 2681 C C . TYR A 1 328 ? -34.023 2.545 13.661 1.00 94.88 328 TYR A C 1
ATOM 2683 O O . TYR A 1 328 ? -34.073 3.191 14.710 1.00 94.88 328 TYR A O 1
ATOM 2691 N N . PRO A 1 329 ? -34.776 1.446 13.473 1.00 93.06 329 PRO A N 1
ATOM 2692 C CA . PRO A 1 329 ? -35.777 1.017 14.441 1.00 93.06 329 PRO A CA 1
ATOM 2693 C C . PRO A 1 329 ? -35.116 0.463 15.709 1.00 93.06 329 PRO A C 1
ATOM 2695 O O . PRO A 1 329 ? -34.081 -0.198 15.610 1.00 93.06 329 PRO A O 1
ATOM 2698 N N . GLU A 1 330 ? -35.730 0.740 16.865 1.00 94.50 330 GLU A N 1
ATOM 2699 C CA . GLU A 1 330 ? -35.389 0.265 18.223 1.00 94.50 330 GLU A CA 1
ATOM 2700 C C . GLU A 1 330 ? -33.918 -0.166 18.420 1.00 94.50 330 GLU A C 1
ATOM 2702 O O . GLU A 1 330 ? -33.629 -1.366 18.466 1.00 94.50 330 GLU A O 1
ATOM 2707 N N . PRO A 1 331 ? -32.960 0.778 18.510 1.00 95.56 331 PRO A N 1
ATOM 2708 C CA . PRO A 1 331 ? -31.560 0.428 18.726 1.00 95.56 331 PRO A CA 1
ATOM 2709 C C . PRO A 1 331 ? -31.333 -0.289 20.070 1.00 95.56 331 PRO A C 1
ATOM 2711 O O . PRO A 1 331 ? -31.652 0.254 21.126 1.00 95.56 331 PRO A O 1
ATOM 2714 N N . GLU A 1 332 ? -30.760 -1.496 20.048 1.00 96.50 332 GLU A N 1
ATOM 2715 C CA . GLU A 1 332 ? -30.370 -2.265 21.239 1.00 96.50 332 GLU A CA 1
ATOM 2716 C C . GLU A 1 332 ? -28.847 -2.409 21.332 1.00 96.50 332 GLU A C 1
ATOM 2718 O O . GLU A 1 332 ? -28.202 -2.839 20.375 1.00 96.50 332 GLU A O 1
ATOM 2723 N N . SER A 1 333 ? -28.286 -2.140 22.512 1.00 96.50 333 SER A N 1
ATOM 2724 C CA . SER A 1 333 ? -26.839 -2.142 22.742 1.00 96.50 333 SER A CA 1
ATOM 2725 C C . SER A 1 333 ? -26.371 -3.327 23.585 1.00 96.50 333 SER A C 1
ATOM 2727 O O . SER A 1 333 ? -26.865 -3.552 24.692 1.00 96.50 333 SER A O 1
ATOM 2729 N N . TYR A 1 334 ? -25.366 -4.055 23.091 1.00 96.69 334 TYR A N 1
ATOM 2730 C CA . TYR A 1 334 ? -24.734 -5.176 23.790 1.00 96.69 334 TYR A CA 1
ATOM 2731 C C . TYR A 1 334 ? -23.218 -4.994 23.897 1.00 96.69 334 TYR A C 1
ATOM 2733 O O . TYR A 1 334 ? -22.506 -4.959 22.895 1.00 96.69 334 TYR A O 1
ATOM 2741 N N . LEU A 1 335 ? -22.712 -4.948 25.127 1.00 95.94 335 LEU A N 1
ATOM 2742 C CA . LEU A 1 335 ? -21.281 -5.008 25.415 1.00 95.94 335 LEU A CA 1
ATOM 2743 C C . LEU A 1 335 ? -20.868 -6.446 25.706 1.00 95.94 335 LEU A C 1
ATOM 2745 O O . LEU A 1 335 ? -21.449 -7.096 26.583 1.00 95.94 335 LEU A O 1
ATOM 2749 N N . VAL A 1 336 ? -19.841 -6.913 25.001 1.00 95.38 336 VAL A N 1
ATOM 2750 C CA . VAL A 1 336 ? -19.298 -8.267 25.140 1.00 95.38 336 VAL A CA 1
ATOM 2751 C C . VAL A 1 336 ? -17.869 -8.184 25.669 1.00 95.38 336 VAL A C 1
ATOM 2753 O O . VAL A 1 336 ? -16.950 -7.760 24.976 1.00 95.38 336 VAL A O 1
ATOM 2756 N N . TYR A 1 337 ? -17.664 -8.584 26.918 1.00 92.38 337 TYR A N 1
ATOM 2757 C CA . TYR A 1 337 ? -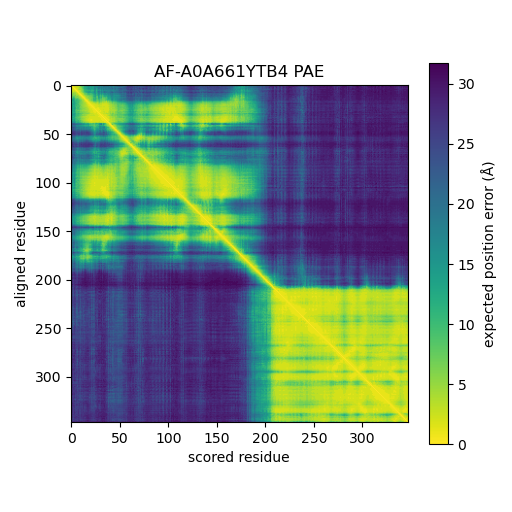16.355 -8.606 27.560 1.00 92.38 337 TYR A CA 1
ATOM 2758 C C . TYR A 1 337 ? -15.634 -9.920 27.267 1.00 92.38 337 TYR A C 1
ATOM 2760 O O . TYR A 1 337 ? -16.086 -10.991 27.680 1.00 92.38 337 TYR A O 1
ATOM 2768 N N . LEU A 1 338 ? -14.499 -9.815 26.577 1.00 88.69 338 LEU A N 1
ATOM 2769 C CA . LEU A 1 338 ? -13.674 -10.941 26.144 1.00 88.69 338 LEU A CA 1
ATOM 2770 C C . LEU A 1 338 ? -12.726 -11.367 27.280 1.00 88.69 338 LEU A C 1
ATOM 2772 O O . LEU A 1 338 ? -11.581 -10.920 27.356 1.00 88.69 338 LEU A O 1
ATOM 2776 N N . GLN A 1 339 ? -13.231 -12.177 28.211 1.00 83.00 339 GLN A N 1
ATOM 2777 C CA . GLN A 1 339 ? -12.486 -12.764 29.340 1.00 83.00 339 GLN A CA 1
ATOM 2778 C C . GLN A 1 339 ? -12.587 -14.300 29.306 1.00 83.00 339 GLN A C 1
ATOM 2780 O O . GLN A 1 339 ? -13.221 -14.837 28.404 1.00 83.00 339 GLN A O 1
ATOM 2785 N N . GLU A 1 340 ? -12.011 -15.025 30.276 1.00 72.38 340 GLU A N 1
ATOM 2786 C CA . GLU A 1 340 ? -12.156 -16.498 30.356 1.00 72.38 340 GLU A CA 1
ATOM 2787 C C . GLU A 1 340 ? -13.619 -16.948 30.239 1.00 72.38 340 GLU A C 1
ATOM 2789 O O . GLU A 1 340 ? -13.917 -17.887 29.509 1.00 72.38 340 GLU A O 1
ATOM 2794 N N . ASN A 1 341 ? -14.531 -16.212 30.883 1.00 80.69 341 ASN A N 1
ATOM 2795 C CA . ASN A 1 341 ? -15.968 -16.321 30.661 1.00 80.69 341 ASN A CA 1
ATOM 2796 C C . ASN A 1 341 ? -16.475 -15.088 29.907 1.00 80.69 341 ASN A C 1
ATOM 2798 O O . ASN A 1 341 ? -16.109 -13.958 30.237 1.00 80.69 341 ASN A O 1
ATOM 2802 N N . ILE A 1 342 ? -17.351 -15.300 28.925 1.00 86.81 342 ILE A N 1
ATOM 2803 C CA . ILE A 1 342 ? -17.961 -14.217 28.145 1.00 86.81 342 ILE A CA 1
ATOM 2804 C C . ILE A 1 342 ? -18.856 -13.384 29.070 1.00 86.81 342 ILE A C 1
ATOM 2806 O O . ILE A 1 342 ? -19.893 -13.853 29.542 1.00 86.81 342 ILE A O 1
ATOM 2810 N N . GLY A 1 343 ? -18.467 -12.135 29.325 1.00 89.06 343 GLY A N 1
ATOM 2811 C CA . GLY A 1 343 ? -19.297 -11.191 30.069 1.00 89.06 343 GLY A CA 1
ATOM 2812 C C . GLY A 1 343 ? -20.247 -10.467 29.123 1.00 89.06 343 GLY A C 1
ATOM 2813 O O . GLY A 1 343 ? -19.789 -9.793 28.208 1.00 89.06 343 GLY A O 1
ATOM 2814 N N . LEU A 1 344 ? -21.558 -10.561 29.341 1.00 92.81 344 LEU A N 1
ATOM 2815 C CA . LEU A 1 344 ? -22.551 -9.878 28.510 1.00 92.81 344 LEU A CA 1
ATOM 2816 C C . LEU A 1 344 ? -23.310 -8.824 29.315 1.00 92.81 344 LEU A C 1
ATOM 2818 O O . LEU A 1 344 ? -23.906 -9.136 30.345 1.00 92.81 344 LEU A O 1
ATOM 2822 N N . VAL A 1 345 ? -23.338 -7.591 28.812 1.00 93.31 345 VAL A N 1
ATOM 2823 C CA . VAL A 1 345 ? -24.128 -6.498 29.391 1.00 93.31 345 VAL A CA 1
ATOM 2824 C C . VAL A 1 345 ? -25.001 -5.886 28.302 1.00 93.31 345 VAL A C 1
ATOM 2826 O O . VAL A 1 345 ? -24.484 -5.320 27.341 1.00 93.31 345 VAL A O 1
ATOM 2829 N N . LYS A 1 346 ? -26.325 -5.984 28.462 1.00 92.94 346 LYS A N 1
ATOM 2830 C CA . LYS A 1 346 ? -27.283 -5.191 27.681 1.00 92.94 346 LYS A CA 1
ATOM 2831 C C . LYS A 1 346 ? -27.391 -3.809 28.330 1.00 92.94 346 LYS A C 1
ATOM 2833 O O . LYS A 1 346 ? -27.576 -3.741 29.548 1.00 92.94 346 LYS A O 1
ATOM 2838 N N . VAL A 1 347 ? -27.197 -2.748 27.549 1.00 88.50 347 VAL A N 1
ATOM 2839 C CA . VAL A 1 347 ? -27.119 -1.354 28.034 1.00 88.50 347 VAL A CA 1
ATOM 2840 C C . VAL A 1 347 ? -28.389 -0.583 27.738 1.00 88.50 347 VAL A C 1
ATOM 2842 O O . VAL A 1 347 ? -28.965 -0.820 26.654 1.00 88.50 347 VAL A O 1
#

pLDDT: mean 79.37, std 14.6, range [41.75, 97.5]

Mean predicted aligned error: 18.28 Å